Protein AF-A0A2G5TSY7-F1 (afdb_monomer_lite)

Foldseek 3Di:
DPPPPVVVVVVVVVVVVVVVVVVVVVVVVVVVVVVVVVVVVVVVVVVVVVVVVVVVVVVVVVVVVVVVVVVVVVVVVVVVVVVVVVVVVVVVVVVVVVVVVVVVVVVVVVVVVVVVVVVVVVVVVVVVVVVVVVVVVVVVVVVVVVVVVVVVVVVVVVVVVVVVVVVVVVVVVVVVVVVVVVVVVVVVLVVQQVVLVCQLCLLVDDDDLVCLVVSLVVLVVLLVVLVVVCVVQVQPVSVVLNVLSVQLSVLSVVLNVCCVPPVVCVVSNVVSSVSNNVSSNVRDGPVRVCVVCVPPPRD

Sequence (299 aa):
MRRKIEEQEAERASKYQQKIAQRKMEFEKIQMELEMSNRKDHLDFEERKLLNQMECEKLAEKSKFEQFSKNQEVALEIEIFTKQGLLEMEKIQKSREEAKRQNLEKSENLDRKFLENQRIYENEDIQRKREIDDQKKDIEEKRRKMDQKLEEDLENLRNQEEFRKSQMENEFSRIQKVLEMKICNEIVENNWTNRLNKLRNCFNSKFEKNQISEKMKYLESEKLEMRKIYEETGKTFLLDIEESIEEILEEFRRLEYVLENEPSNKSRIQECSSALSKLTLAIPTLAELKSRYKEDNDF

Structure (mmCIF, N/CA/C/O backbone):
data_AF-A0A2G5TSY7-F1
#
_entry.id   AF-A0A2G5TSY7-F1
#
loop_
_atom_site.group_PDB
_atom_site.id
_atom_site.type_symbol
_atom_site.label_atom_id
_atom_site.label_alt_id
_atom_site.label_comp_id
_atom_site.label_asym_id
_atom_site.label_entity_id
_atom_site.label_seq_id
_atom_site.pdbx_PDB_ins_code
_atom_site.Cartn_x
_atom_site.Cartn_y
_atom_site.Cartn_z
_atom_site.occupancy
_atom_site.B_iso_or_equiv
_atom_site.auth_seq_id
_atom_site.auth_comp_id
_atom_site.auth_asym_id
_atom_site.auth_atom_id
_atom_site.pdbx_PDB_model_num
ATOM 1 N N . MET A 1 1 ? -106.871 -60.011 181.553 1.00 54.78 1 MET A N 1
ATOM 2 C CA . MET A 1 1 ? -105.862 -60.499 180.585 1.00 54.78 1 MET A CA 1
ATOM 3 C C . MET A 1 1 ? -106.296 -60.223 179.127 1.00 54.78 1 MET A C 1
ATOM 5 O O . MET A 1 1 ? -106.284 -61.117 178.304 1.00 54.78 1 MET A O 1
ATOM 9 N N . ARG A 1 2 ? -106.689 -58.977 178.799 1.00 50.53 2 ARG A N 1
ATOM 10 C CA . ARG A 1 2 ? -106.898 -58.469 177.417 1.00 50.53 2 ARG A CA 1
ATOM 11 C C . ARG A 1 2 ? -106.089 -57.183 177.133 1.00 50.53 2 ARG A C 1
ATOM 13 O O . ARG A 1 2 ? -106.080 -56.695 176.023 1.00 50.53 2 ARG A O 1
ATOM 20 N N . ARG A 1 3 ? -105.345 -56.690 178.136 1.00 49.44 3 ARG A N 1
ATOM 21 C CA . ARG A 1 3 ? -104.534 -55.454 178.138 1.00 49.44 3 ARG A CA 1
ATOM 22 C C . ARG A 1 3 ? -103.090 -55.618 177.621 1.00 49.44 3 ARG A C 1
ATOM 24 O O . ARG A 1 3 ? -102.279 -54.748 177.868 1.00 49.44 3 ARG A O 1
ATOM 31 N N . LYS A 1 4 ? -102.717 -56.745 177.002 1.00 53.78 4 LYS A N 1
ATOM 32 C CA . LYS A 1 4 ? -101.303 -57.014 176.639 1.00 53.78 4 LYS A CA 1
ATOM 33 C C . LYS A 1 4 ? -101.047 -57.383 175.173 1.00 53.78 4 LYS A C 1
ATOM 35 O O . LYS A 1 4 ? -99.888 -57.524 174.811 1.00 53.78 4 LYS A O 1
ATOM 40 N N . ILE A 1 5 ? -102.085 -57.538 174.347 1.00 55.22 5 ILE A N 1
ATOM 41 C CA . ILE A 1 5 ? -101.930 -57.945 172.935 1.00 55.22 5 ILE A CA 1
ATOM 42 C C . ILE A 1 5 ? -102.108 -56.745 171.986 1.00 55.22 5 ILE A C 1
ATOM 44 O O . ILE A 1 5 ? -101.316 -56.592 171.065 1.00 55.22 5 ILE A O 1
ATOM 48 N N . GLU A 1 6 ? -103.030 -55.818 172.270 1.00 51.28 6 GLU A N 1
ATOM 49 C CA . GLU A 1 6 ? -103.255 -54.622 171.429 1.00 51.28 6 GLU A CA 1
ATOM 50 C C . GLU A 1 6 ? -102.108 -53.590 171.484 1.00 51.28 6 GLU A C 1
ATOM 52 O O . GLU A 1 6 ? -101.825 -52.929 170.487 1.00 51.28 6 GLU A O 1
ATOM 57 N N . GLU A 1 7 ? -101.375 -53.487 172.600 1.00 53.94 7 GLU A N 1
ATOM 58 C CA . GLU A 1 7 ? -100.232 -52.560 172.713 1.00 53.94 7 GLU A CA 1
ATOM 59 C C . GLU A 1 7 ? -99.014 -52.995 171.871 1.00 53.94 7 GLU A C 1
ATOM 61 O O . GLU A 1 7 ? -98.270 -52.141 171.394 1.00 53.94 7 GLU A O 1
ATOM 66 N N . GLN A 1 8 ? -98.825 -54.298 171.608 1.00 56.94 8 GLN A N 1
ATOM 67 C CA . GLN A 1 8 ? -97.692 -54.786 170.801 1.00 56.94 8 GLN A CA 1
ATOM 68 C C . GLN A 1 8 ? -97.919 -54.685 169.283 1.00 56.94 8 GLN A C 1
ATOM 70 O O . GLN A 1 8 ? -96.945 -54.590 168.529 1.00 56.94 8 GLN A O 1
ATOM 75 N N . GLU A 1 9 ? -99.169 -54.679 168.812 1.00 54.50 9 GLU A N 1
ATOM 76 C CA . GLU A 1 9 ? -99.481 -54.505 167.384 1.00 54.50 9 GLU A CA 1
ATOM 77 C C . GLU A 1 9 ? -99.408 -53.032 166.945 1.00 54.50 9 GLU A C 1
ATOM 79 O O . GLU A 1 9 ? -98.8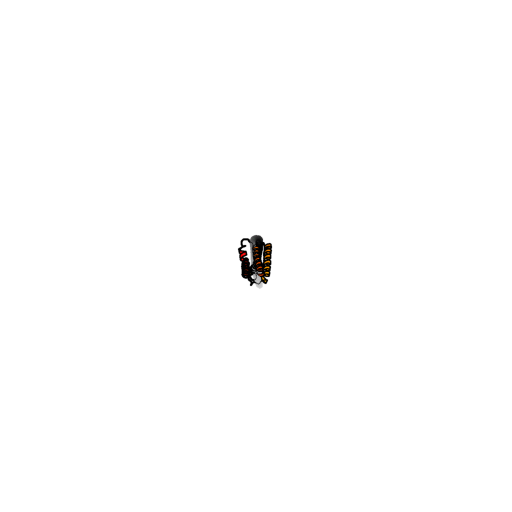95 -52.741 165.860 1.00 54.50 9 GLU A O 1
ATOM 84 N N . ALA A 1 10 ? -99.793 -52.087 167.810 1.00 56.38 10 ALA A N 1
ATOM 85 C CA . ALA A 1 10 ? -99.702 -50.652 167.521 1.00 56.38 10 ALA A CA 1
ATOM 86 C C . ALA A 1 10 ? -98.245 -50.143 167.430 1.00 56.38 10 ALA A C 1
ATOM 88 O O . ALA A 1 10 ? -97.911 -49.316 166.575 1.00 56.38 10 ALA A O 1
ATOM 89 N N . GLU A 1 11 ? -97.339 -50.681 168.254 1.00 58.72 11 GLU A N 1
ATOM 90 C CA . GLU A 1 11 ? -95.926 -50.277 168.265 1.00 58.72 11 GLU A CA 1
ATOM 91 C C . GLU A 1 11 ? -95.161 -50.723 167.001 1.00 58.72 11 GLU A C 1
ATOM 93 O O . GLU A 1 11 ? -94.273 -50.015 166.511 1.00 58.72 11 GLU A O 1
ATOM 98 N N . ARG A 1 12 ? -95.527 -51.876 166.418 1.00 59.31 12 ARG A N 1
ATOM 99 C CA . ARG A 1 12 ? -94.941 -52.367 165.156 1.00 59.31 12 ARG A CA 1
ATOM 100 C C . ARG A 1 12 ? -95.442 -51.588 163.936 1.00 59.31 12 ARG A C 1
ATOM 102 O O . ARG A 1 12 ? -94.651 -51.346 163.023 1.00 59.31 12 ARG A O 1
ATOM 109 N N . ALA A 1 13 ? -96.701 -51.143 163.936 1.00 55.88 13 ALA A N 1
ATOM 110 C CA . ALA A 1 13 ? -97.262 -50.315 162.865 1.00 55.88 13 ALA A CA 1
ATOM 111 C C . ALA A 1 13 ? -96.605 -48.919 162.792 1.00 55.88 13 ALA A C 1
ATOM 113 O O . ALA A 1 13 ? -96.266 -48.447 161.704 1.00 55.88 13 ALA A O 1
ATOM 114 N N . SER A 1 14 ? -96.324 -48.301 163.946 1.00 59.22 14 SER A N 1
ATOM 115 C CA . SER A 1 14 ? -95.675 -46.981 164.032 1.00 59.22 14 SER A CA 1
ATOM 116 C C . SER A 1 14 ? -94.231 -46.984 163.495 1.00 59.22 14 SER A C 1
ATOM 118 O O . SER A 1 14 ? -93.847 -46.129 162.690 1.00 59.22 14 SER A O 1
ATOM 120 N N . LYS A 1 15 ? -93.434 -48.014 163.828 1.00 61.25 15 LYS A N 1
ATOM 121 C CA . LYS A 1 15 ? -92.053 -48.157 163.317 1.00 61.25 15 LYS A CA 1
ATOM 122 C C . LYS A 1 15 ? -91.976 -48.409 161.805 1.00 61.25 15 LYS A C 1
ATOM 124 O O . LYS A 1 15 ? -90.993 -48.013 161.177 1.00 61.25 15 LYS A O 1
ATOM 129 N N . TYR A 1 16 ? -92.980 -49.051 161.204 1.00 60.25 16 TYR A N 1
ATOM 130 C CA . TYR A 1 16 ? -93.005 -49.299 159.756 1.00 60.25 16 TYR A CA 1
ATOM 131 C C . TYR A 1 16 ? -93.366 -48.031 158.963 1.00 60.25 16 TYR A C 1
ATOM 133 O O . TYR A 1 16 ? -92.745 -47.749 157.936 1.00 60.25 16 TYR A O 1
ATOM 141 N N . GLN A 1 17 ? -94.288 -47.206 159.478 1.00 60.44 17 GLN A N 1
ATOM 142 C CA . GLN A 1 17 ? -94.633 -45.915 158.869 1.00 60.44 17 GLN A CA 1
ATOM 143 C C . GLN A 1 17 ? -93.473 -44.907 158.906 1.00 60.44 17 GLN A C 1
ATOM 145 O O . GLN A 1 17 ? -93.235 -44.225 157.907 1.00 60.44 17 GLN A O 1
ATOM 150 N N . GLN A 1 18 ? -92.686 -44.859 159.988 1.00 62.19 18 GLN A N 1
ATOM 151 C CA . GLN A 1 18 ? -91.513 -43.974 160.063 1.00 62.19 18 GLN A CA 1
ATOM 152 C C . GLN A 1 18 ? -90.430 -44.316 159.023 1.00 62.19 18 GLN A C 1
ATOM 154 O O . GLN A 1 18 ? -89.850 -43.413 158.420 1.00 62.19 18 GLN A O 1
ATOM 159 N N . LYS A 1 19 ? -90.191 -45.607 158.744 1.00 61.78 19 LYS A N 1
ATOM 160 C CA . LYS A 1 19 ? -89.217 -46.040 157.722 1.00 61.78 19 LYS A CA 1
ATOM 161 C C . LYS A 1 19 ? -89.647 -45.708 156.289 1.00 61.78 19 LYS A C 1
ATOM 163 O O . LYS A 1 19 ? -88.795 -45.404 155.457 1.00 61.78 19 LYS A O 1
ATOM 168 N N . ILE A 1 20 ? -90.947 -45.758 155.992 1.00 63.75 20 ILE A N 1
ATOM 169 C CA . ILE A 1 20 ? -91.479 -45.366 154.677 1.00 63.75 20 ILE A CA 1
ATOM 170 C C . ILE A 1 20 ? -91.384 -43.846 154.489 1.00 63.75 20 ILE A C 1
ATOM 172 O O . ILE A 1 20 ? -91.000 -43.391 153.412 1.00 63.75 20 ILE A O 1
ATOM 176 N N . ALA A 1 21 ? -91.672 -43.065 155.534 1.00 65.88 21 ALA A N 1
ATOM 177 C CA . ALA A 1 21 ? -91.573 -41.608 155.488 1.00 65.88 21 ALA A CA 1
ATOM 178 C C . ALA A 1 21 ? -90.127 -41.121 155.283 1.00 65.88 21 ALA A C 1
ATOM 180 O O . ALA A 1 21 ? -89.898 -40.248 154.450 1.00 65.88 21 ALA A O 1
ATOM 181 N N . GLN A 1 22 ? -89.143 -41.724 155.963 1.00 66.44 22 GLN A N 1
ATOM 182 C CA . GLN A 1 22 ? -87.727 -41.374 155.775 1.00 66.44 22 GLN A CA 1
ATOM 183 C C . GLN A 1 22 ? -87.223 -41.685 154.360 1.00 66.44 22 GLN A C 1
ATOM 185 O O . GLN A 1 22 ? -86.588 -40.832 153.747 1.00 66.44 22 GLN A O 1
ATOM 190 N N . ARG A 1 23 ? -87.570 -42.853 153.796 1.00 67.06 23 ARG A N 1
ATOM 191 C CA . ARG A 1 23 ? -87.194 -43.193 152.411 1.00 67.06 23 ARG A CA 1
ATOM 192 C C . ARG A 1 23 ? -87.833 -42.269 151.377 1.00 67.06 23 ARG A C 1
ATOM 194 O O . ARG A 1 23 ? -87.188 -41.951 150.385 1.00 67.06 23 ARG A O 1
ATOM 201 N N . LYS A 1 24 ? -89.080 -41.835 151.597 1.00 67.00 24 LYS A N 1
ATOM 202 C CA . LYS A 1 24 ? -89.728 -40.834 150.734 1.00 67.00 24 LYS A CA 1
ATOM 203 C C . LYS A 1 24 ? -89.008 -39.489 150.790 1.00 67.00 24 LYS A C 1
ATOM 205 O O . LYS A 1 24 ? -88.744 -38.915 149.743 1.00 67.00 24 LYS A O 1
ATOM 210 N N . MET A 1 25 ? -88.644 -39.032 151.986 1.00 72.25 25 MET A N 1
ATOM 211 C CA . MET A 1 25 ? -87.983 -37.740 152.169 1.00 72.25 25 MET A CA 1
ATOM 212 C C . MET A 1 25 ? -86.555 -37.727 151.590 1.00 72.25 25 MET A C 1
ATOM 214 O O . MET A 1 25 ? -86.152 -36.745 150.975 1.00 72.25 25 MET A O 1
ATOM 218 N N . GLU A 1 26 ? -85.797 -38.824 151.725 1.00 68.94 26 GLU A N 1
ATOM 219 C CA . GLU A 1 26 ? -84.479 -38.963 151.080 1.00 68.94 26 GLU A CA 1
ATOM 220 C C . GLU A 1 26 ? -84.583 -39.009 149.550 1.00 68.94 26 GLU A C 1
ATOM 222 O O . GLU A 1 26 ? -83.782 -38.375 148.866 1.00 68.94 26 GLU A O 1
ATOM 227 N N . PHE A 1 27 ? -85.582 -39.710 149.004 1.00 70.75 27 PHE A N 1
ATOM 228 C CA . PHE A 1 27 ? -85.796 -39.772 147.558 1.00 70.75 27 PHE A CA 1
ATOM 229 C C . PHE A 1 27 ? -86.207 -38.411 146.978 1.00 70.75 27 PHE A C 1
ATOM 231 O O . PHE A 1 27 ? -85.650 -37.988 145.969 1.00 70.75 27 PHE A O 1
ATOM 238 N N . GLU A 1 28 ? -87.116 -37.689 147.644 1.00 69.31 28 GLU A N 1
ATOM 239 C CA . GLU A 1 28 ? -87.507 -36.328 147.249 1.00 69.31 28 GLU A CA 1
ATOM 240 C C . GLU A 1 28 ? -86.324 -35.356 147.308 1.00 69.31 28 GLU A C 1
ATOM 242 O O . GLU A 1 28 ? -86.156 -34.540 146.403 1.00 69.31 28 GLU A O 1
ATOM 247 N N . LYS A 1 29 ? -85.451 -35.473 148.318 1.00 73.19 29 LYS A N 1
ATOM 248 C CA . LYS A 1 29 ? -84.253 -34.632 148.422 1.00 73.19 29 LYS A CA 1
ATOM 249 C C . LYS A 1 29 ? -83.264 -34.886 147.278 1.00 73.19 29 LYS A C 1
ATOM 251 O O . LYS A 1 29 ? -82.789 -33.931 146.670 1.00 73.19 29 LYS A O 1
ATOM 256 N N . ILE A 1 30 ? -82.998 -36.153 146.951 1.00 71.88 30 ILE A N 1
ATOM 257 C CA . ILE A 1 30 ? -82.116 -36.523 145.832 1.00 71.88 30 ILE A CA 1
ATOM 258 C C . ILE A 1 30 ? -82.712 -36.057 144.499 1.00 71.88 30 ILE A C 1
ATOM 260 O O . ILE A 1 30 ? -81.992 -35.521 143.661 1.00 71.88 30 ILE A O 1
ATOM 264 N N . GLN A 1 31 ? -84.024 -36.213 144.307 1.00 71.94 31 GLN A N 1
ATOM 265 C CA . GLN A 1 31 ? -84.702 -35.767 143.092 1.00 71.94 31 GLN A CA 1
ATOM 266 C C . GLN A 1 31 ? -84.603 -34.243 142.914 1.00 71.94 31 GLN A C 1
ATOM 268 O O . GLN A 1 31 ? -84.307 -33.769 141.818 1.00 71.94 31 GLN A O 1
ATOM 273 N N . MET A 1 32 ? -84.764 -33.480 143.997 1.00 74.00 32 MET A N 1
ATOM 274 C CA . MET A 1 32 ? -84.665 -32.021 143.967 1.00 74.00 32 MET A CA 1
ATOM 275 C C . MET A 1 32 ? -83.230 -31.532 143.692 1.00 74.00 32 MET A C 1
ATOM 277 O O . MET A 1 32 ? -83.042 -30.573 142.944 1.00 74.00 32 MET A O 1
ATOM 281 N N . GLU A 1 33 ? -82.204 -32.200 144.232 1.00 72.94 33 GLU A N 1
ATOM 282 C CA . GLU A 1 33 ? -80.793 -31.895 143.936 1.00 72.94 33 GLU A CA 1
ATOM 283 C C . GLU A 1 33 ? -80.434 -32.193 142.467 1.00 72.94 33 GLU A C 1
ATOM 285 O O . GLU A 1 33 ? -79.735 -31.402 141.829 1.00 72.94 33 GLU A O 1
ATOM 290 N N . LEU A 1 34 ? -80.969 -33.278 141.896 1.00 74.12 34 LEU A N 1
ATOM 291 C CA . LEU A 1 34 ? -80.758 -33.651 140.492 1.00 74.12 34 LEU A CA 1
ATOM 292 C C . LEU A 1 34 ? -81.444 -32.675 139.525 1.00 74.12 34 LEU A C 1
ATOM 294 O O . LEU A 1 34 ? -80.865 -32.301 138.506 1.00 74.12 34 LEU A O 1
ATOM 298 N N . GLU A 1 35 ? -82.652 -32.213 139.856 1.00 73.62 35 GLU A N 1
ATOM 299 C CA . GLU A 1 35 ? -83.357 -31.184 139.083 1.00 73.62 35 GLU A CA 1
ATOM 300 C C . GLU A 1 35 ? -82.638 -29.828 139.134 1.00 73.62 35 GLU A C 1
ATOM 302 O O . GLU A 1 35 ? -82.549 -29.139 138.115 1.00 73.62 35 GLU A O 1
ATOM 307 N N . MET A 1 36 ? -82.078 -29.454 140.289 1.00 74.50 36 MET A N 1
ATOM 308 C CA . MET A 1 36 ? -81.288 -28.227 140.433 1.00 74.50 36 MET A CA 1
ATOM 309 C C . MET A 1 36 ? -79.956 -28.300 139.676 1.00 74.50 36 MET A C 1
ATOM 311 O O . MET A 1 36 ? -79.589 -27.323 139.022 1.00 74.50 36 MET A O 1
ATOM 315 N N . SER A 1 37 ? -79.262 -29.445 139.705 1.00 73.62 37 SER A N 1
ATOM 316 C CA . SER A 1 37 ? -78.044 -29.656 138.908 1.00 73.62 37 SER A CA 1
ATOM 317 C C . SER A 1 37 ? -78.352 -29.605 137.414 1.00 73.62 37 SER A C 1
ATOM 319 O O . SER A 1 37 ? -77.730 -28.830 136.700 1.00 73.62 37 SER A O 1
ATOM 321 N N . ASN A 1 38 ? -79.382 -30.323 136.953 1.00 72.50 38 ASN A N 1
ATOM 322 C CA . ASN A 1 38 ? -79.766 -30.330 135.540 1.00 72.50 38 ASN A CA 1
ATOM 323 C C . ASN A 1 38 ? -80.169 -28.941 135.034 1.00 72.50 38 ASN A C 1
ATOM 325 O O . ASN A 1 38 ? -79.828 -28.579 133.912 1.00 72.50 38 ASN A O 1
ATOM 329 N N . ARG A 1 39 ? -80.877 -28.139 135.840 1.00 76.75 39 ARG A N 1
ATOM 330 C CA . ARG A 1 39 ? -81.195 -26.751 135.465 1.00 76.75 39 ARG A CA 1
ATOM 331 C C . ARG A 1 39 ? -79.945 -25.888 135.357 1.00 76.75 39 ARG A C 1
ATOM 333 O O . ARG A 1 39 ? -79.857 -25.082 134.437 1.00 76.75 39 ARG A O 1
ATOM 340 N N . LYS A 1 40 ? -78.993 -26.053 136.276 1.00 77.81 40 LYS A N 1
ATOM 341 C CA . LYS A 1 40 ? -77.735 -25.307 136.248 1.00 77.81 40 LYS A CA 1
ATOM 342 C C . LYS A 1 40 ? -76.873 -25.704 135.046 1.00 77.81 40 LYS A C 1
ATOM 344 O O . LYS A 1 40 ? -76.441 -24.827 134.313 1.00 77.81 40 LYS A O 1
ATOM 349 N N . ASP A 1 41 ? -76.724 -27.000 134.786 1.00 76.81 41 ASP A N 1
ATOM 350 C CA . ASP A 1 41 ? -75.975 -27.517 133.635 1.00 76.81 41 ASP A CA 1
ATOM 351 C C . ASP A 1 41 ? -76.614 -27.092 132.303 1.00 76.81 41 ASP A C 1
ATOM 353 O O . ASP A 1 41 ? -75.912 -26.787 131.338 1.00 76.81 41 ASP A O 1
ATOM 357 N N . HIS A 1 42 ? -77.949 -27.015 132.245 1.00 78.69 42 HIS A N 1
ATOM 358 C CA . HIS A 1 42 ? -78.658 -26.541 131.059 1.00 78.69 42 HIS A CA 1
ATOM 359 C C . HIS A 1 42 ? -78.452 -25.036 130.819 1.00 78.69 42 HIS A C 1
ATOM 361 O O . HIS A 1 42 ? -78.263 -24.634 129.669 1.00 78.69 42 HIS A O 1
ATOM 367 N N . LEU A 1 43 ? -78.452 -24.215 131.874 1.00 80.94 43 LEU A N 1
ATOM 368 C CA . LEU A 1 43 ? -78.152 -22.783 131.770 1.00 80.94 43 LEU A CA 1
ATOM 369 C C . LEU A 1 43 ? -76.695 -22.548 131.348 1.00 80.94 43 LEU A C 1
ATOM 371 O O . LEU A 1 43 ? -76.455 -21.796 130.406 1.00 80.94 43 LEU A O 1
ATOM 375 N N . ASP A 1 44 ? -75.742 -23.260 131.953 1.00 79.31 44 ASP A N 1
ATOM 376 C CA . ASP A 1 44 ? -74.322 -23.183 131.585 1.00 79.31 44 ASP A CA 1
ATOM 377 C C . ASP A 1 44 ? -74.093 -23.627 130.124 1.00 79.31 44 ASP A C 1
ATOM 379 O O . ASP A 1 44 ? -73.248 -23.074 129.413 1.00 79.31 44 ASP A O 1
ATOM 383 N N . PHE A 1 45 ? -74.851 -24.618 129.638 1.00 82.62 45 PHE A N 1
ATOM 384 C CA . PHE A 1 45 ? -74.799 -25.050 128.241 1.00 82.62 45 PHE A CA 1
ATOM 385 C C . PHE A 1 45 ? -75.359 -23.996 127.278 1.00 82.62 45 PHE A C 1
ATOM 387 O O . PHE A 1 45 ? -74.752 -23.748 126.233 1.00 82.62 45 PHE A O 1
ATOM 394 N N . GLU A 1 46 ? -76.489 -23.364 127.607 1.00 81.50 46 GLU A N 1
ATOM 395 C CA . GLU A 1 46 ? -77.060 -22.292 126.782 1.00 81.50 46 GLU A CA 1
ATOM 396 C C . GLU A 1 46 ? -76.154 -21.062 126.732 1.00 81.50 46 GLU A C 1
ATOM 398 O O . GLU A 1 46 ? -75.946 -20.504 125.652 1.00 81.50 46 GLU A O 1
ATOM 403 N N . GLU A 1 47 ? -75.538 -20.692 127.855 1.00 81.19 47 GLU A N 1
ATOM 404 C CA . GLU A 1 47 ? -74.585 -19.585 127.913 1.00 81.19 47 GLU A CA 1
ATOM 405 C C . GLU A 1 47 ? -73.345 -19.873 127.051 1.00 81.19 47 GLU A C 1
ATOM 407 O O . GLU A 1 47 ? -72.957 -19.046 126.222 1.00 81.19 47 GLU A O 1
ATOM 412 N N . ARG A 1 48 ? -72.777 -21.087 127.134 1.00 81.12 48 ARG A N 1
ATOM 413 C CA . ARG A 1 48 ? -71.666 -21.517 126.260 1.00 81.12 48 ARG A CA 1
ATOM 414 C C . ARG A 1 48 ? -72.058 -21.570 124.789 1.00 81.12 48 ARG A C 1
ATOM 416 O O . ARG A 1 48 ? -71.253 -21.214 123.933 1.00 81.12 48 ARG A O 1
ATOM 423 N N . LYS A 1 49 ? -73.275 -22.015 124.476 1.00 85.31 49 LYS A N 1
ATOM 424 C CA . LYS A 1 49 ? -73.783 -22.057 123.101 1.00 85.31 49 LYS A CA 1
ATOM 425 C C . LYS A 1 49 ? -73.881 -20.650 122.517 1.00 85.31 49 LYS A C 1
ATOM 427 O O . LYS A 1 49 ? -73.451 -20.447 121.384 1.00 85.31 49 LYS A O 1
ATOM 432 N N . LEU A 1 50 ? -74.395 -19.691 123.288 1.00 85.31 50 LEU A N 1
ATOM 433 C CA . LEU A 1 50 ? -74.500 -18.296 122.870 1.00 85.31 50 LEU A CA 1
ATOM 434 C C . LEU A 1 50 ? -73.114 -17.659 122.685 1.00 85.31 50 LEU A C 1
ATOM 436 O O . LEU A 1 50 ? -72.866 -17.027 121.661 1.00 85.31 50 LEU A O 1
ATOM 440 N N . LEU A 1 51 ? -72.190 -17.885 123.625 1.00 82.25 51 LEU A N 1
ATOM 441 C CA . LEU A 1 51 ? -70.798 -17.429 123.527 1.00 82.25 51 LEU A CA 1
ATOM 442 C C . LEU A 1 51 ? -70.092 -17.990 122.288 1.00 82.25 51 LEU A C 1
ATOM 444 O O . LEU A 1 51 ? -69.507 -17.225 121.523 1.00 82.25 51 LEU A O 1
ATOM 448 N N . ASN A 1 52 ? -70.212 -19.296 122.045 1.00 83.69 52 ASN A N 1
ATOM 449 C CA . ASN A 1 52 ? -69.633 -19.937 120.867 1.00 83.69 52 ASN A CA 1
ATOM 450 C C . ASN A 1 52 ? -70.258 -19.407 119.572 1.00 83.69 52 ASN A C 1
ATOM 452 O O . ASN A 1 52 ? -69.548 -19.189 118.595 1.00 83.69 52 ASN A O 1
ATOM 456 N N . GLN A 1 53 ? -71.571 -19.164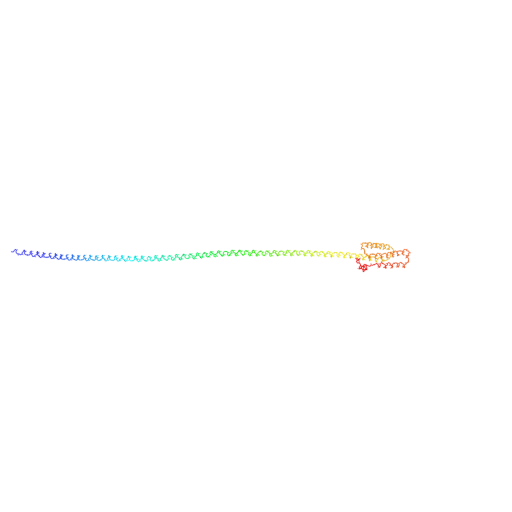 119.551 1.00 85.81 53 GLN A N 1
ATOM 457 C CA . GLN A 1 53 ? -72.243 -18.590 118.387 1.00 85.81 53 GLN A CA 1
ATOM 458 C C . GLN A 1 53 ? -71.743 -17.168 118.095 1.00 85.81 53 GLN A C 1
ATOM 460 O O . GLN A 1 53 ? -71.387 -16.873 116.955 1.00 85.81 53 GLN A O 1
ATOM 465 N N . MET A 1 54 ? -71.619 -16.321 119.122 1.00 84.12 54 MET A N 1
ATOM 466 C CA . MET A 1 54 ? -71.041 -14.981 118.980 1.00 84.12 54 MET A CA 1
ATOM 467 C C . MET A 1 54 ? -69.577 -15.021 118.518 1.00 84.12 54 MET A C 1
ATOM 469 O O . MET A 1 54 ? -69.139 -14.154 117.761 1.00 84.12 54 MET A O 1
ATOM 473 N N . GLU A 1 55 ? -68.795 -16.003 118.966 1.00 85.06 55 GLU A N 1
ATOM 474 C CA . GLU A 1 55 ? -67.402 -16.168 118.547 1.00 85.06 55 GLU A CA 1
ATOM 475 C C . GLU A 1 55 ? -67.293 -16.645 117.091 1.00 85.06 55 GLU A C 1
ATOM 477 O O . GLU A 1 55 ? -66.506 -16.091 116.320 1.00 85.06 55 GLU A O 1
ATOM 482 N N . CYS A 1 56 ? -68.142 -17.588 116.671 1.00 82.81 56 CYS A N 1
ATOM 483 C CA . CYS A 1 56 ? -68.254 -18.010 115.275 1.00 82.81 56 CYS A CA 1
ATOM 484 C C . CYS A 1 56 ? -68.671 -16.856 114.352 1.00 82.81 56 CYS A C 1
ATOM 486 O O . CYS A 1 56 ? -68.094 -16.702 113.276 1.00 82.81 56 CYS A O 1
ATOM 488 N N . GLU A 1 57 ? -69.630 -16.024 114.766 1.00 85.62 57 GLU A N 1
ATOM 489 C CA . GLU A 1 57 ? -70.059 -14.845 114.004 1.00 85.62 57 GLU A CA 1
ATOM 490 C C . GLU A 1 57 ? -68.922 -13.822 113.867 1.00 85.62 57 GLU A C 1
ATOM 492 O O . GLU A 1 57 ? -68.630 -13.374 112.757 1.00 85.62 57 GLU A O 1
ATOM 497 N N . LYS A 1 58 ? -68.183 -13.539 114.950 1.00 85.88 58 LYS A N 1
ATOM 498 C CA . LYS A 1 58 ? -66.999 -12.661 114.905 1.00 85.88 58 LYS A CA 1
ATOM 499 C C . LYS A 1 58 ? -65.891 -13.202 113.999 1.00 85.88 58 LYS A C 1
ATOM 501 O O . LYS A 1 58 ? -65.249 -12.426 113.292 1.00 85.88 58 LYS A O 1
ATOM 506 N N . LEU A 1 59 ? -65.636 -14.511 114.015 1.00 85.88 59 LEU A N 1
ATOM 507 C CA . LEU A 1 59 ? -64.649 -15.136 113.128 1.00 85.88 59 LEU A CA 1
ATOM 508 C C . LEU A 1 59 ? -65.101 -15.096 111.663 1.00 85.88 59 LEU A C 1
ATOM 510 O O . LEU A 1 59 ? -64.282 -14.833 110.782 1.00 85.88 59 LEU A O 1
ATOM 514 N N . ALA A 1 60 ? -66.395 -15.285 111.396 1.00 86.44 60 ALA A N 1
ATOM 515 C CA . ALA A 1 60 ? -66.957 -15.173 110.054 1.00 86.44 60 ALA A CA 1
ATOM 516 C C . ALA A 1 60 ? -66.871 -13.736 109.512 1.00 86.44 60 ALA A C 1
ATOM 518 O O . ALA A 1 60 ? -66.520 -13.541 108.348 1.00 86.44 60 ALA A O 1
ATOM 519 N N . GLU A 1 61 ? -67.141 -12.724 110.341 1.00 86.81 61 GLU A N 1
ATOM 520 C CA . GLU A 1 61 ? -66.970 -11.316 109.963 1.00 86.81 61 GLU A CA 1
ATOM 521 C C . GLU A 1 61 ? -65.504 -10.960 109.706 1.00 86.81 61 GLU A C 1
ATOM 523 O O . GLU A 1 61 ? -65.200 -10.358 108.674 1.00 86.81 61 GLU A O 1
ATOM 528 N N . LYS A 1 62 ? -64.580 -11.393 110.577 1.00 87.81 62 LYS A N 1
ATOM 529 C CA . LYS A 1 62 ? -63.136 -11.218 110.349 1.00 87.81 62 LYS A CA 1
ATOM 530 C C . LYS A 1 62 ? -62.681 -11.880 109.051 1.00 87.81 62 LYS A C 1
ATOM 532 O O . LYS A 1 62 ? -61.985 -11.248 108.266 1.00 87.81 62 LYS A O 1
ATOM 537 N N . SER A 1 63 ? -63.126 -13.107 108.782 1.00 88.56 63 SER A N 1
ATOM 538 C CA . SER A 1 63 ? -62.790 -13.828 107.550 1.00 88.56 63 SER A CA 1
ATOM 539 C C . SER A 1 63 ? -63.311 -13.113 106.299 1.00 88.56 63 SER A C 1
ATOM 541 O O . SER A 1 63 ? -62.566 -12.956 105.331 1.00 88.56 63 SER A O 1
ATOM 543 N N . LYS A 1 64 ? -64.552 -12.604 106.322 1.00 89.88 64 LYS A N 1
ATOM 544 C CA . LYS A 1 64 ? -65.105 -11.798 105.220 1.00 89.88 64 LYS A CA 1
ATOM 545 C C . LYS A 1 64 ? -64.309 -10.515 104.998 1.00 89.88 64 LYS A C 1
ATOM 547 O O . LYS A 1 64 ? -64.042 -10.165 103.851 1.00 89.88 64 LYS A O 1
ATOM 552 N N . PHE A 1 65 ? -63.925 -9.832 106.075 1.00 89.12 65 PHE A N 1
ATOM 553 C CA . PHE A 1 65 ? -63.130 -8.610 105.995 1.00 89.12 65 PHE A CA 1
ATOM 554 C C . PHE A 1 65 ? -61.722 -8.877 105.442 1.00 89.12 65 PHE A C 1
ATOM 556 O O . PHE A 1 65 ? -61.277 -8.181 104.533 1.00 89.12 65 PHE A O 1
ATOM 563 N N . GLU A 1 66 ? -61.048 -9.929 105.908 1.00 88.62 66 GLU A N 1
ATOM 564 C CA . GLU A 1 66 ? -59.746 -10.350 105.376 1.00 88.62 66 GLU A CA 1
ATOM 565 C C . GLU A 1 66 ? -59.828 -10.741 103.897 1.00 88.62 66 GLU A C 1
ATOM 567 O O . GLU A 1 66 ? -58.950 -10.387 103.112 1.00 88.62 66 GLU A O 1
ATOM 572 N N . GLN A 1 67 ? -60.885 -11.447 103.491 1.00 88.56 67 GLN A N 1
ATOM 573 C CA . GLN A 1 67 ? -61.078 -11.839 102.098 1.00 88.56 67 GLN A CA 1
ATOM 574 C C . GLN A 1 67 ? -61.394 -10.636 101.203 1.00 88.56 67 GLN A C 1
ATOM 576 O O . GLN A 1 67 ? -60.903 -10.569 100.079 1.00 88.56 67 GLN A O 1
ATOM 581 N N . PHE A 1 68 ? -62.147 -9.656 101.707 1.00 91.94 68 PHE A N 1
ATOM 582 C CA . PHE A 1 68 ? -62.356 -8.380 101.026 1.00 91.94 68 PHE A CA 1
ATOM 583 C C . PHE A 1 68 ? -61.037 -7.614 100.849 1.00 91.94 68 PHE A C 1
ATOM 585 O O . PHE A 1 68 ? -60.731 -7.203 99.731 1.00 91.94 68 PHE A O 1
ATOM 592 N N . SER A 1 69 ? -60.226 -7.497 101.908 1.00 87.75 69 SER A N 1
ATOM 593 C CA . SER A 1 69 ? -58.913 -6.836 101.856 1.00 87.75 69 SER A CA 1
ATOM 594 C C . SER A 1 69 ? -57.980 -7.510 100.847 1.00 87.75 69 SER A C 1
ATOM 596 O O . SER A 1 69 ? -57.407 -6.836 99.996 1.00 87.75 69 SER A O 1
ATOM 598 N N . LYS A 1 70 ? -57.896 -8.848 100.867 1.00 91.50 70 LYS A N 1
ATOM 599 C CA . LYS A 1 70 ? -57.099 -9.624 99.902 1.00 91.50 70 LYS A CA 1
ATOM 600 C C . LYS A 1 70 ? -57.583 -9.436 98.467 1.00 91.50 70 LYS A C 1
ATOM 602 O O . LYS A 1 70 ? -56.775 -9.249 97.567 1.00 91.50 70 LYS A O 1
ATOM 607 N N . ASN A 1 71 ? -58.896 -9.462 98.236 1.00 90.25 71 ASN A N 1
ATOM 608 C CA . ASN A 1 71 ? -59.448 -9.241 96.899 1.00 90.25 71 ASN A CA 1
ATOM 609 C C . ASN A 1 71 ? -59.152 -7.824 96.388 1.00 90.25 71 ASN A C 1
ATOM 611 O O . ASN A 1 71 ? -58.906 -7.646 95.197 1.00 90.25 71 ASN A O 1
ATOM 615 N N . GLN A 1 72 ? -59.159 -6.825 97.273 1.00 92.19 72 GLN A N 1
ATOM 616 C CA . GLN A 1 72 ? -58.821 -5.448 96.927 1.00 92.19 72 GLN A CA 1
ATOM 617 C C . GLN A 1 72 ? -57.330 -5.289 96.595 1.00 92.19 72 GLN A C 1
ATOM 619 O O . GLN A 1 72 ? -57.000 -4.628 95.612 1.00 92.19 72 GLN A O 1
ATOM 624 N N . GLU A 1 73 ? -56.438 -5.930 97.355 1.00 90.69 73 GLU A N 1
ATOM 625 C CA . GLU A 1 73 ? -55.000 -5.978 97.055 1.00 90.69 73 GLU A CA 1
ATOM 626 C C . GLU A 1 73 ? -54.730 -6.647 95.703 1.00 90.69 73 GLU A C 1
ATOM 628 O O . GLU A 1 73 ? -54.064 -6.061 94.851 1.00 90.69 73 GLU A O 1
ATOM 633 N N . VAL A 1 74 ? -55.331 -7.815 95.451 1.00 91.19 74 VAL A N 1
ATOM 634 C CA . VAL A 1 74 ? -55.201 -8.527 94.170 1.00 91.19 74 VAL A CA 1
ATOM 635 C C . VAL A 1 74 ? -55.738 -7.685 93.009 1.00 91.19 74 VAL A C 1
ATOM 637 O O . VAL A 1 74 ? -55.127 -7.646 91.945 1.00 91.19 74 VAL A O 1
ATOM 640 N N . ALA A 1 75 ? -56.858 -6.979 93.191 1.00 91.69 75 ALA A N 1
ATOM 641 C CA . ALA A 1 75 ? -57.403 -6.103 92.155 1.00 91.69 75 ALA A CA 1
ATOM 642 C C . ALA A 1 75 ? -56.449 -4.944 91.812 1.00 91.69 75 ALA A C 1
ATOM 644 O O . ALA A 1 75 ? -56.260 -4.643 90.633 1.00 91.69 75 ALA A O 1
ATOM 645 N N . LEU A 1 76 ? -55.819 -4.331 92.820 1.00 92.00 76 LEU A N 1
ATOM 646 C CA . LEU A 1 76 ? -54.819 -3.278 92.621 1.00 92.00 76 LEU A CA 1
ATOM 647 C C . LEU A 1 76 ? -53.556 -3.815 91.941 1.00 92.00 76 LEU A C 1
ATOM 649 O O . LEU A 1 76 ? -53.045 -3.176 91.022 1.00 92.00 76 LEU A O 1
ATOM 653 N N . GLU A 1 77 ? -53.072 -4.994 92.337 1.00 91.06 77 GLU A N 1
ATOM 654 C CA . GLU A 1 77 ? -51.938 -5.647 91.676 1.00 91.06 77 GLU A CA 1
ATOM 655 C C . GLU A 1 77 ? -52.243 -5.942 90.206 1.00 91.06 77 GLU A C 1
ATOM 657 O O . GLU A 1 77 ? -51.449 -5.590 89.332 1.00 91.06 77 GLU A O 1
ATOM 662 N N . ILE A 1 78 ? -53.418 -6.511 89.909 1.00 91.31 78 ILE A N 1
ATOM 663 C CA . ILE A 1 78 ? -53.869 -6.745 88.532 1.00 91.31 78 ILE A CA 1
ATOM 664 C C . ILE A 1 78 ? -53.901 -5.425 87.758 1.00 91.31 78 ILE A C 1
ATOM 666 O O . ILE A 1 78 ? -53.391 -5.370 86.640 1.00 91.31 78 ILE A O 1
ATOM 670 N N . GLU A 1 79 ? -54.443 -4.345 88.322 1.00 91.75 79 GLU A N 1
ATOM 671 C CA . GLU A 1 79 ? -54.491 -3.046 87.645 1.00 91.75 79 GLU A CA 1
ATOM 672 C C . GLU A 1 79 ? -53.085 -2.493 87.351 1.00 91.75 79 GLU A C 1
ATOM 674 O O . GLU A 1 79 ? -52.830 -1.999 86.246 1.00 91.75 79 GLU A O 1
ATOM 679 N N . ILE A 1 80 ? -52.150 -2.620 88.298 1.00 91.69 80 ILE A N 1
ATOM 680 C CA . ILE A 1 80 ? -50.749 -2.215 88.125 1.00 91.69 80 ILE A CA 1
ATOM 681 C C . ILE A 1 80 ? -50.088 -3.034 87.011 1.00 91.69 80 ILE A C 1
ATOM 683 O O . ILE A 1 80 ? -49.505 -2.444 86.098 1.00 91.69 80 ILE A O 1
ATOM 687 N N . PHE A 1 81 ? -50.221 -4.363 87.032 1.00 92.25 81 PHE A N 1
ATOM 688 C CA . PHE A 1 81 ? -49.664 -5.232 85.992 1.00 92.25 81 PHE A CA 1
ATOM 689 C C . PHE A 1 81 ? -50.268 -4.942 84.619 1.00 92.25 81 PHE A C 1
ATOM 691 O O . PHE A 1 81 ? -49.551 -4.913 83.621 1.00 92.25 81 PHE A O 1
ATOM 698 N N . THR A 1 82 ? -51.570 -4.660 84.559 1.00 92.06 82 THR A N 1
ATOM 699 C CA . THR A 1 82 ? -52.250 -4.328 83.302 1.00 92.06 82 THR A CA 1
ATOM 700 C C . THR A 1 82 ? -51.713 -3.014 82.726 1.00 92.06 82 THR A C 1
ATOM 702 O O . THR A 1 82 ? -51.395 -2.940 81.538 1.00 92.06 82 THR A O 1
ATOM 705 N N . LYS A 1 83 ? -51.532 -1.980 83.563 1.00 93.25 83 LYS A N 1
ATOM 706 C CA . LYS A 1 83 ? -50.936 -0.697 83.144 1.00 93.25 83 LYS A CA 1
ATOM 707 C C . LYS A 1 83 ? -49.477 -0.847 82.712 1.00 93.25 83 LYS A C 1
ATOM 709 O O . LYS A 1 83 ? -49.085 -0.267 81.701 1.00 93.25 83 LYS A O 1
ATOM 714 N N . GLN A 1 84 ? -48.679 -1.628 83.441 1.00 92.19 84 GLN A N 1
ATOM 715 C CA . GLN A 1 84 ? -47.286 -1.905 83.074 1.00 92.19 84 GLN A CA 1
ATOM 716 C C . GLN A 1 84 ? -47.194 -2.665 81.745 1.00 92.19 84 GLN A C 1
ATOM 718 O O . GLN A 1 84 ? -46.441 -2.250 80.865 1.00 92.19 84 GLN A O 1
ATOM 723 N N . GLY A 1 85 ? -48.023 -3.695 81.552 1.00 91.56 85 GLY A N 1
ATOM 724 C CA . GLY A 1 85 ? -48.080 -4.459 80.307 1.00 91.56 85 GLY A CA 1
ATOM 725 C C . GLY A 1 85 ? -48.455 -3.597 79.098 1.00 91.56 85 GLY A C 1
ATOM 726 O O . GLY A 1 85 ? -47.839 -3.722 78.041 1.00 91.56 85 GLY A O 1
ATOM 727 N N . LEU A 1 86 ? -49.402 -2.664 79.251 1.00 94.12 86 LEU A N 1
ATOM 728 C CA . LEU A 1 86 ? -49.756 -1.716 78.187 1.00 94.12 86 LEU A CA 1
ATOM 729 C C . LEU A 1 86 ? -48.583 -0.797 77.812 1.00 94.12 86 LEU A C 1
ATOM 731 O O . LEU A 1 86 ? -48.306 -0.615 76.626 1.00 94.12 86 LEU A O 1
ATOM 735 N N . LEU A 1 87 ? -47.862 -0.260 78.802 1.00 92.94 87 LEU A N 1
ATOM 736 C CA . LEU A 1 87 ? -46.696 0.598 78.563 1.00 92.94 87 LEU A CA 1
ATOM 737 C C . LEU A 1 87 ? -45.547 -0.157 77.880 1.00 92.94 87 LEU A C 1
ATOM 739 O O . LEU A 1 87 ? -44.883 0.393 77.000 1.00 92.94 87 LEU A O 1
ATOM 743 N N . GLU A 1 88 ? -45.291 -1.406 78.268 1.00 91.88 88 GLU A N 1
ATOM 744 C CA . GLU A 1 88 ? -44.275 -2.240 77.618 1.00 91.88 88 GLU A CA 1
ATOM 745 C C . GLU A 1 88 ? -44.655 -2.584 76.180 1.00 91.88 88 GLU A C 1
ATOM 747 O O . GLU A 1 88 ? -43.824 -2.450 75.279 1.00 91.88 88 GLU A O 1
ATOM 752 N N . MET A 1 89 ? -45.918 -2.941 75.939 1.00 91.06 89 MET A N 1
ATOM 753 C CA . MET A 1 89 ? -46.427 -3.183 74.590 1.00 91.06 89 MET A CA 1
ATOM 754 C C . MET A 1 89 ? -46.283 -1.945 73.705 1.00 91.06 89 MET A C 1
ATOM 756 O O . MET A 1 89 ? -45.816 -2.060 72.573 1.00 91.06 89 MET A O 1
ATOM 760 N N . GLU A 1 90 ? -46.599 -0.754 74.220 1.00 93.19 90 GLU A N 1
ATOM 761 C CA . GLU A 1 90 ? -46.430 0.499 73.481 1.00 93.19 90 GLU A CA 1
ATOM 762 C C . GLU A 1 90 ? -44.950 0.784 73.163 1.00 93.19 90 GLU A C 1
ATOM 764 O O . GLU A 1 90 ? -44.617 1.180 72.043 1.00 93.19 90 GLU A O 1
ATOM 769 N N . LYS A 1 91 ? -44.033 0.530 74.107 1.00 94.75 91 LYS A N 1
ATOM 770 C CA . LYS A 1 91 ? -42.582 0.657 73.871 1.00 94.75 91 LYS A CA 1
ATOM 771 C C . LYS A 1 91 ? -42.090 -0.315 72.798 1.00 94.75 91 LYS A C 1
ATOM 773 O O . LYS A 1 91 ? -41.333 0.086 71.913 1.00 94.75 91 LYS A O 1
ATOM 778 N N . ILE A 1 92 ? -42.529 -1.573 72.849 1.00 92.81 92 ILE A N 1
ATOM 779 C CA . ILE A 1 92 ? -42.183 -2.591 71.848 1.00 92.81 92 ILE A CA 1
ATOM 780 C C . ILE A 1 92 ? -42.737 -2.194 70.476 1.00 92.81 92 ILE A C 1
ATOM 782 O O . ILE A 1 92 ? -42.029 -2.310 69.474 1.00 92.81 92 ILE A O 1
ATOM 786 N N . GLN A 1 93 ? -43.973 -1.695 70.420 1.00 92.62 93 GLN A N 1
ATOM 787 C CA . GLN A 1 93 ? -44.607 -1.227 69.189 1.00 92.62 93 GLN A CA 1
ATOM 788 C C . GLN A 1 93 ? -43.799 -0.081 68.558 1.00 92.62 93 GLN A C 1
ATOM 790 O O . GLN A 1 93 ? -43.404 -0.189 67.397 1.00 92.62 93 GLN A O 1
ATOM 795 N N . LYS A 1 94 ? -43.459 0.954 69.340 1.00 94.62 94 LYS A N 1
ATOM 796 C CA . LYS A 1 94 ? -42.635 2.088 68.884 1.00 94.62 94 LYS A CA 1
ATOM 797 C C . LYS A 1 94 ? -41.259 1.637 68.395 1.00 94.62 94 LYS A C 1
ATOM 799 O O . LYS A 1 94 ? -40.826 2.045 67.322 1.00 94.62 94 LYS A O 1
ATOM 804 N N . SER A 1 95 ? -40.597 0.738 69.126 1.00 93.56 95 SER A N 1
ATOM 805 C CA . SER A 1 95 ? -39.303 0.178 68.713 1.00 93.56 95 SER A CA 1
ATOM 806 C C . SER A 1 95 ? -39.398 -0.592 67.388 1.00 93.56 95 SER A C 1
ATOM 808 O O . SER A 1 95 ? -38.536 -0.444 66.520 1.00 93.56 95 SER A O 1
ATOM 810 N N . ARG A 1 96 ? -40.469 -1.372 67.181 1.00 91.44 96 ARG A N 1
ATOM 811 C CA . ARG A 1 96 ? -40.715 -2.088 65.918 1.00 91.44 96 ARG A CA 1
ATOM 812 C C . ARG A 1 96 ? -40.972 -1.136 64.755 1.00 91.44 96 ARG A C 1
ATOM 814 O O . ARG A 1 96 ? -40.483 -1.388 63.657 1.00 91.44 96 ARG A O 1
ATOM 821 N N . GLU A 1 97 ? -41.740 -0.074 64.972 1.00 93.94 97 GLU A N 1
ATOM 822 C CA . GLU A 1 97 ? -42.007 0.948 63.954 1.00 93.94 97 GLU A CA 1
ATOM 823 C C . GLU A 1 97 ? -40.733 1.701 63.568 1.00 93.94 97 GLU A C 1
ATOM 825 O O . GLU A 1 97 ? -40.452 1.879 62.383 1.00 93.94 97 GLU A O 1
ATOM 830 N N . GLU A 1 98 ? -39.906 2.060 64.547 1.00 93.94 98 GLU A N 1
ATOM 831 C CA . GLU A 1 98 ? -38.635 2.730 64.300 1.00 93.94 98 GLU A CA 1
ATOM 832 C C . GLU A 1 98 ? -37.636 1.828 63.562 1.00 93.94 98 GLU A C 1
ATOM 834 O O . GLU A 1 98 ? -37.015 2.266 62.592 1.00 93.94 98 GLU A O 1
ATOM 839 N N . ALA A 1 99 ? -37.548 0.547 63.933 1.00 92.44 99 ALA A N 1
ATOM 840 C CA . ALA A 1 99 ? -36.741 -0.438 63.215 1.00 92.44 99 ALA A CA 1
ATOM 841 C C . ALA A 1 99 ? -37.229 -0.647 61.771 1.00 92.44 99 ALA A C 1
ATOM 843 O O . ALA A 1 99 ? -36.418 -0.723 60.847 1.00 92.44 99 ALA A O 1
ATOM 844 N N . LYS A 1 100 ? -38.553 -0.693 61.549 1.00 93.50 100 LYS A N 1
ATOM 845 C CA . LYS A 1 100 ? -39.134 -0.750 60.197 1.00 93.50 100 LYS A CA 1
ATOM 846 C C . LYS A 1 100 ? -38.761 0.480 59.378 1.00 93.50 100 LYS A C 1
ATOM 848 O O . LYS A 1 100 ? -38.338 0.321 58.239 1.00 93.50 100 LYS A O 1
ATOM 853 N N . ARG A 1 101 ? -38.866 1.680 59.956 1.00 94.19 101 ARG A N 1
ATOM 854 C CA . ARG A 1 101 ? -38.491 2.935 59.289 1.00 94.19 101 ARG A CA 1
ATOM 855 C C . ARG A 1 101 ? -37.012 2.945 58.902 1.00 94.19 101 ARG A C 1
ATOM 857 O O . ARG A 1 101 ? -36.695 3.230 57.755 1.00 94.19 101 ARG A O 1
ATOM 864 N N . GLN A 1 102 ? -36.121 2.570 59.822 1.00 93.50 102 GLN A N 1
ATOM 865 C CA . GLN A 1 102 ? -34.684 2.487 59.539 1.00 93.50 102 GLN A CA 1
ATOM 866 C C . GLN A 1 102 ? -34.362 1.453 58.452 1.00 93.50 102 GLN A C 1
ATOM 868 O O . GLN A 1 102 ? -33.488 1.685 57.620 1.00 93.50 102 GLN A O 1
ATOM 873 N N . ASN A 1 103 ? -35.051 0.309 58.442 1.00 93.19 103 ASN A N 1
ATOM 874 C CA . ASN A 1 103 ? -34.873 -0.690 57.390 1.00 93.19 103 ASN A CA 1
ATOM 875 C C . ASN A 1 103 ? -35.388 -0.202 56.034 1.00 93.19 103 ASN A C 1
ATOM 877 O O . ASN A 1 103 ? -34.725 -0.444 55.028 1.00 93.19 103 ASN A O 1
ATOM 881 N N . LEU A 1 104 ? -36.520 0.506 56.005 1.00 94.19 104 LEU A N 1
ATOM 882 C CA . LEU A 1 104 ? -37.058 1.096 54.781 1.00 94.19 104 LEU A CA 1
ATOM 883 C C . LEU A 1 104 ? -36.070 2.113 54.193 1.00 94.19 104 LEU A C 1
ATOM 885 O O . LEU A 1 104 ? -35.690 2.000 53.034 1.00 94.19 104 LEU A O 1
ATOM 889 N N . GLU A 1 105 ? -35.562 3.026 55.022 1.00 94.81 105 GLU A N 1
ATOM 890 C CA . GLU A 1 105 ? -34.585 4.038 54.609 1.00 94.81 105 GLU A CA 1
ATOM 891 C C . GLU A 1 105 ? -33.278 3.407 54.099 1.00 94.81 105 GLU A C 1
ATOM 893 O O . GLU A 1 105 ? -32.705 3.847 53.099 1.00 94.81 105 GLU A O 1
ATOM 898 N N . LYS A 1 106 ? -32.805 2.333 54.747 1.00 95.06 106 LYS A N 1
ATOM 899 C CA . LYS A 1 106 ? -31.649 1.563 54.262 1.00 95.06 106 LYS A CA 1
ATOM 900 C C . LYS A 1 106 ? -31.926 0.916 52.906 1.00 95.06 106 LYS A C 1
ATOM 902 O O . LYS A 1 106 ? -31.049 0.973 52.049 1.00 95.06 106 LYS A O 1
ATOM 907 N N . SER A 1 107 ? -33.110 0.336 52.710 1.00 93.00 107 SER A N 1
ATOM 908 C CA . SER A 1 107 ? -33.513 -0.259 51.431 1.00 93.00 107 SER A CA 1
ATOM 909 C C . SER A 1 107 ? -33.546 0.792 50.324 1.00 93.00 107 SER A C 1
ATOM 911 O O . SER A 1 107 ? -32.871 0.633 49.315 1.00 93.00 107 SER A O 1
ATOM 913 N N . GLU A 1 108 ? -34.220 1.920 50.552 1.00 94.56 108 GLU A N 1
ATOM 914 C CA . GLU A 1 108 ? -34.317 3.013 49.577 1.00 94.56 108 GLU A CA 1
ATOM 915 C C . GLU A 1 108 ? -32.943 3.608 49.229 1.00 94.56 108 GLU A C 1
ATOM 917 O O . GLU A 1 108 ? -32.680 3.990 48.088 1.00 94.56 108 GLU A O 1
ATOM 922 N N . ASN A 1 109 ? -32.029 3.682 50.200 1.00 96.25 109 ASN A N 1
ATOM 923 C CA . ASN A 1 109 ? -30.654 4.112 49.954 1.00 96.25 109 ASN A CA 1
ATOM 924 C C . ASN A 1 109 ? -29.853 3.099 49.129 1.00 96.25 109 ASN A C 1
ATOM 926 O O . ASN A 1 109 ? -29.040 3.510 48.300 1.00 96.25 109 ASN A O 1
ATOM 930 N N . LEU A 1 110 ? -30.059 1.798 49.344 1.00 94.88 110 LEU A N 1
ATOM 931 C CA . LEU A 1 110 ? -29.435 0.755 48.529 1.00 94.88 110 LEU A CA 1
ATOM 932 C C . LEU A 1 110 ? -29.975 0.778 47.098 1.00 94.88 110 LEU A C 1
ATOM 934 O O . LEU A 1 110 ? -29.175 0.751 46.166 1.00 94.88 110 LEU A O 1
ATOM 938 N N . ASP A 1 111 ? -31.286 0.931 46.925 1.00 95.00 111 ASP A N 1
ATOM 939 C CA . ASP A 1 111 ? -31.922 1.027 45.609 1.00 95.00 111 ASP A CA 1
ATOM 940 C C . ASP A 1 111 ? -31.431 2.262 44.842 1.00 95.00 111 ASP A C 1
ATOM 942 O O . ASP A 1 111 ? -31.069 2.172 43.668 1.00 95.00 111 ASP A O 1
ATOM 946 N N . ARG A 1 112 ? -31.315 3.417 45.516 1.00 95.50 112 ARG A N 1
ATOM 947 C CA . ARG A 1 112 ? -30.729 4.629 44.917 1.00 95.50 112 ARG A CA 1
ATOM 948 C C . ARG A 1 112 ? -29.287 4.415 44.466 1.00 95.50 112 ARG A C 1
ATOM 950 O O . ARG A 1 112 ? -28.961 4.753 43.331 1.00 95.50 112 ARG A O 1
ATOM 957 N N . LYS A 1 113 ? -28.442 3.824 45.317 1.00 95.75 113 LYS A N 1
ATOM 958 C CA . LYS A 1 113 ? -27.044 3.516 44.968 1.00 95.75 113 LYS A CA 1
ATOM 959 C C . LYS A 1 113 ? -26.946 2.522 43.818 1.00 95.75 113 LYS A C 1
ATOM 961 O O . LYS A 1 113 ? -26.069 2.655 42.972 1.00 95.75 113 LYS A O 1
ATOM 966 N N . PHE A 1 114 ? -27.836 1.535 43.775 1.00 96.19 114 PHE A N 1
ATOM 967 C CA . PHE A 1 114 ? -27.883 0.566 42.689 1.00 96.19 114 PHE A CA 1
ATOM 968 C C . PHE A 1 114 ? -28.195 1.245 41.352 1.00 96.19 114 PHE A C 1
ATOM 970 O O . PHE A 1 114 ? -27.455 1.058 40.388 1.00 96.19 114 PHE A O 1
ATOM 977 N N . LEU A 1 115 ? -29.227 2.092 41.311 1.00 95.44 115 LEU A N 1
ATOM 978 C CA . LEU A 1 115 ? -29.602 2.839 40.108 1.00 95.44 115 LEU A CA 1
ATOM 979 C C . LEU A 1 115 ? -28.513 3.823 39.661 1.00 95.44 115 LEU A C 1
ATOM 981 O O . LEU A 1 115 ? -28.280 3.991 38.465 1.00 95.44 115 LEU A O 1
ATOM 985 N N . GLU A 1 116 ? -27.841 4.477 40.606 1.00 96.19 116 GLU A N 1
ATOM 986 C CA . GLU A 1 116 ? -26.720 5.369 40.308 1.00 96.19 116 GLU A CA 1
ATOM 987 C C . GLU A 1 116 ? -25.537 4.602 39.711 1.00 96.19 116 GLU A C 1
ATOM 989 O O . GLU A 1 116 ? -25.052 4.963 38.639 1.00 96.19 116 GLU A O 1
ATOM 994 N N . ASN A 1 117 ? -25.138 3.490 40.334 1.00 95.44 117 ASN A N 1
ATOM 995 C CA . ASN A 1 117 ? -24.084 2.624 39.810 1.00 95.44 117 ASN A CA 1
ATOM 996 C C . ASN A 1 117 ? -24.433 2.090 38.419 1.00 95.44 117 ASN A C 1
ATOM 998 O O . ASN A 1 117 ? -23.578 2.078 37.538 1.00 95.44 117 ASN A O 1
ATOM 1002 N N . GLN A 1 118 ? -25.686 1.689 38.196 1.00 95.62 118 GLN A N 1
ATOM 1003 C CA . GLN A 1 118 ? -26.143 1.233 36.887 1.00 95.62 118 GLN A CA 1
ATOM 1004 C C . GLN A 1 118 ? -25.948 2.316 35.815 1.00 95.62 118 GLN A C 1
ATOM 1006 O O . GLN A 1 118 ? -25.381 2.035 34.762 1.00 95.62 118 GLN A O 1
ATOM 1011 N N . ARG A 1 119 ? -26.332 3.567 36.101 1.00 95.25 119 ARG A N 1
ATOM 1012 C CA . ARG A 1 119 ? -26.119 4.695 35.177 1.00 95.25 119 ARG A CA 1
ATOM 1013 C C . ARG A 1 119 ? -24.642 4.962 34.911 1.00 95.25 119 ARG A C 1
ATOM 1015 O O . ARG A 1 119 ? -24.279 5.284 33.783 1.00 95.25 119 ARG A O 1
ATOM 1022 N N . ILE A 1 120 ? -23.793 4.847 35.933 1.00 96.50 120 ILE A N 1
ATOM 1023 C CA . ILE A 1 120 ? -22.342 5.003 35.781 1.00 96.50 120 ILE A CA 1
ATOM 1024 C C . ILE A 1 120 ? -21.804 3.932 34.828 1.00 96.50 120 ILE A C 1
ATOM 1026 O O . ILE A 1 120 ? -21.146 4.278 33.851 1.00 96.50 120 ILE A O 1
ATOM 1030 N N . TYR A 1 121 ? -22.153 2.661 35.040 1.00 95.25 121 TYR A N 1
ATOM 1031 C CA . TYR A 1 121 ? -21.727 1.570 34.161 1.00 95.25 121 TYR A CA 1
ATOM 1032 C C . TYR A 1 121 ? -22.215 1.738 32.720 1.00 95.25 121 TYR A C 1
ATOM 1034 O O . TYR A 1 121 ? -21.446 1.512 31.788 1.00 95.25 121 TYR A O 1
ATOM 1042 N N . GLU A 1 122 ? -23.467 2.154 32.522 1.00 95.31 122 GLU A N 1
ATOM 1043 C CA . GLU A 1 122 ? -24.015 2.418 31.187 1.00 95.31 122 GLU A CA 1
ATOM 1044 C C . GLU A 1 122 ? -23.252 3.548 30.479 1.00 95.31 122 GLU A C 1
ATOM 1046 O O . GLU A 1 122 ? -22.885 3.413 29.310 1.00 95.31 122 GLU A O 1
ATOM 1051 N N . ASN A 1 123 ? -22.942 4.635 31.189 1.00 96.44 123 ASN A N 1
ATOM 1052 C CA . ASN A 1 123 ? -22.160 5.742 30.642 1.00 96.44 123 ASN A CA 1
ATOM 1053 C C . ASN A 1 123 ? -20.719 5.329 30.315 1.00 96.44 123 ASN A C 1
ATOM 1055 O O . ASN A 1 123 ? -20.218 5.666 29.241 1.00 96.44 123 ASN A O 1
ATOM 1059 N N . GLU A 1 124 ? -20.062 4.576 31.199 1.00 94.94 124 GLU A N 1
ATOM 1060 C CA . GLU A 1 124 ? -18.717 4.047 30.960 1.00 94.94 124 GLU A CA 1
ATOM 1061 C C . GLU A 1 124 ? -18.674 3.081 29.770 1.00 94.94 124 GLU A C 1
ATOM 1063 O O . GLU A 1 124 ? -17.691 3.062 29.030 1.00 94.94 124 GLU A O 1
ATOM 1068 N N . ASP A 1 125 ? -19.711 2.265 29.571 1.00 94.38 125 ASP A N 1
ATOM 1069 C CA . ASP A 1 125 ? -19.801 1.352 28.428 1.00 94.38 125 ASP A CA 1
ATOM 1070 C C . ASP A 1 125 ? -20.002 2.118 27.112 1.00 94.38 125 ASP A C 1
ATOM 1072 O O . ASP A 1 125 ? -19.334 1.837 26.115 1.00 94.38 125 ASP A O 1
ATOM 1076 N N . ILE A 1 126 ? -20.858 3.147 27.111 1.00 95.75 126 ILE A N 1
ATOM 1077 C CA . ILE A 1 126 ? -21.023 4.050 25.962 1.00 95.75 126 ILE A CA 1
ATOM 1078 C C . ILE A 1 126 ? -19.702 4.753 25.640 1.00 95.75 126 ILE A C 1
ATOM 1080 O O . ILE A 1 126 ? -19.331 4.852 24.469 1.00 95.75 126 ILE A O 1
ATOM 1084 N N . GLN A 1 127 ? -18.982 5.229 26.656 1.00 95.75 127 GLN A N 1
ATOM 1085 C CA . GLN A 1 127 ? -17.702 5.901 26.466 1.00 95.75 127 GLN A CA 1
ATOM 1086 C C . GLN A 1 127 ? -16.644 4.946 25.902 1.00 95.75 127 GLN A C 1
ATOM 1088 O O . GLN A 1 127 ? -16.021 5.269 24.893 1.00 95.75 127 GLN A O 1
ATOM 1093 N N . ARG A 1 128 ? -16.524 3.733 26.457 1.00 94.56 128 ARG A N 1
ATOM 1094 C CA . ARG A 1 128 ? -15.632 2.688 25.930 1.00 94.56 128 ARG A CA 1
ATOM 1095 C C . ARG A 1 128 ? -15.941 2.342 24.475 1.00 94.56 128 ARG A C 1
ATOM 1097 O O . ARG A 1 128 ? -15.025 2.206 23.669 1.00 94.56 128 ARG A O 1
ATOM 1104 N N . LYS A 1 129 ? -17.222 2.230 24.110 1.00 96.19 129 LYS A N 1
ATOM 1105 C CA . LYS A 1 129 ? -17.635 1.988 22.718 1.00 96.19 129 LYS A CA 1
ATOM 1106 C C . LYS A 1 129 ? -17.212 3.125 21.788 1.00 96.19 129 LYS A C 1
ATOM 1108 O O . LYS A 1 129 ? -16.672 2.848 20.722 1.00 96.19 129 LYS A O 1
ATOM 1113 N N . ARG A 1 130 ? -17.399 4.383 22.202 1.00 95.00 130 ARG A N 1
ATOM 1114 C CA . ARG A 1 130 ? -16.954 5.554 21.426 1.00 95.00 130 ARG A CA 1
ATOM 1115 C C . ARG A 1 130 ? -15.439 5.575 21.238 1.00 95.00 130 ARG A C 1
ATOM 1117 O O . ARG A 1 130 ? -14.986 5.740 20.115 1.00 95.00 130 ARG A O 1
ATOM 1124 N N . GLU A 1 131 ? -14.672 5.331 22.299 1.00 95.12 131 GLU A N 1
ATOM 1125 C CA . GLU A 1 131 ? -13.205 5.281 22.231 1.00 95.12 131 GLU A CA 1
ATOM 1126 C C . GLU A 1 131 ? -12.712 4.195 21.262 1.00 95.12 131 GLU A C 1
ATOM 1128 O O . GLU A 1 131 ? -11.800 4.438 20.473 1.00 95.12 131 GLU A O 1
ATOM 1133 N N . ILE A 1 132 ? -13.340 3.015 21.266 1.00 95.25 132 ILE A N 1
ATOM 1134 C CA . ILE A 1 132 ? -13.023 1.939 20.314 1.00 95.25 132 ILE A CA 1
ATOM 1135 C C . ILE A 1 132 ? -13.341 2.361 18.875 1.00 95.25 132 ILE A C 1
ATOM 1137 O O . ILE A 1 132 ? -12.555 2.083 17.968 1.00 95.25 132 ILE A O 1
ATOM 1141 N N . ASP A 1 133 ? -14.485 3.002 18.643 1.00 96.12 133 ASP A N 1
ATOM 1142 C CA . ASP A 1 133 ? -14.878 3.440 17.303 1.00 96.12 133 ASP A CA 1
ATOM 1143 C C . ASP A 1 133 ? -13.969 4.553 16.771 1.00 96.12 133 ASP A C 1
ATOM 1145 O O . ASP A 1 133 ? -13.593 4.525 15.598 1.00 96.12 133 ASP A O 1
ATOM 1149 N N . ASP A 1 134 ? -13.553 5.487 17.624 1.00 95.81 134 ASP A N 1
ATOM 1150 C CA . ASP A 1 134 ? -12.604 6.538 17.257 1.00 95.81 134 ASP A CA 1
ATOM 1151 C C . ASP A 1 134 ? -11.218 5.947 16.952 1.00 95.81 134 ASP A C 1
ATOM 1153 O O . ASP A 1 134 ? -10.633 6.254 15.914 1.00 95.81 134 ASP A O 1
ATOM 1157 N N . GLN A 1 135 ? -10.738 4.989 17.755 1.00 94.94 135 GLN A N 1
ATOM 1158 C CA . GLN A 1 135 ? -9.499 4.258 17.455 1.00 94.94 135 GLN A CA 1
ATOM 1159 C C . GLN A 1 135 ? -9.573 3.493 16.128 1.00 94.94 135 GLN A C 1
ATOM 1161 O O . GLN A 1 135 ? -8.605 3.478 15.365 1.00 94.94 135 GLN A O 1
ATOM 1166 N N . LYS A 1 136 ? -10.712 2.859 15.824 1.00 94.81 136 LYS A N 1
ATOM 1167 C CA . LYS A 1 136 ? -10.917 2.176 14.538 1.00 94.81 136 LYS A CA 1
ATOM 1168 C C . LYS A 1 136 ? -10.868 3.156 13.370 1.00 94.81 136 LYS A C 1
ATOM 1170 O O . LYS A 1 136 ? -10.204 2.853 12.380 1.00 94.81 136 LYS A O 1
ATOM 1175 N N . LYS A 1 137 ? -11.517 4.320 13.487 1.00 96.31 137 LYS A N 1
ATOM 1176 C CA . LYS A 1 137 ? -11.472 5.373 12.460 1.00 96.31 137 LYS A CA 1
ATOM 1177 C C . LYS A 1 137 ? -10.051 5.882 12.240 1.00 96.31 137 LYS A C 1
ATOM 1179 O O . LYS A 1 137 ? -9.624 5.963 11.093 1.00 96.31 137 LYS A O 1
ATOM 1184 N N . ASP A 1 138 ? -9.300 6.133 13.310 1.00 96.62 138 ASP A N 1
ATOM 1185 C CA . ASP A 1 138 ? -7.904 6.573 13.228 1.00 96.62 138 ASP A CA 1
ATOM 1186 C C . ASP A 1 138 ? -7.012 5.538 12.533 1.00 96.62 138 ASP A C 1
ATOM 1188 O O . ASP A 1 138 ? -6.169 5.883 11.699 1.00 96.62 138 ASP A O 1
ATOM 1192 N N . ILE A 1 139 ? -7.178 4.255 12.866 1.00 95.94 139 ILE A N 1
ATOM 1193 C CA . ILE A 1 139 ? -6.445 3.161 12.217 1.00 95.94 139 ILE A CA 1
ATOM 1194 C C . ILE A 1 139 ? -6.816 3.080 10.736 1.00 95.94 139 ILE A C 1
ATOM 1196 O O . ILE A 1 139 ? -5.931 2.939 9.892 1.00 95.94 139 ILE A O 1
ATOM 1200 N N . GLU A 1 140 ? -8.101 3.191 10.404 1.00 95.69 140 GLU A N 1
ATOM 1201 C CA . GLU A 1 140 ? -8.564 3.131 9.022 1.00 95.69 140 GLU A CA 1
ATOM 1202 C C . GLU A 1 140 ? -8.077 4.331 8.198 1.00 95.69 140 GLU A C 1
ATOM 1204 O O . GLU A 1 140 ? -7.635 4.157 7.063 1.00 95.69 140 GLU A O 1
ATOM 1209 N N . GLU A 1 141 ? -8.056 5.534 8.772 1.00 96.31 141 GLU A N 1
ATOM 1210 C CA . GLU A 1 141 ? -7.507 6.720 8.116 1.00 96.31 141 GLU A CA 1
ATOM 1211 C C . GLU A 1 141 ? -5.994 6.591 7.889 1.00 96.31 141 GLU A C 1
ATOM 1213 O O . GLU A 1 141 ? -5.499 6.887 6.798 1.00 96.31 141 GLU A O 1
ATOM 1218 N N . LYS A 1 142 ? -5.247 6.090 8.883 1.00 94.88 142 LYS A N 1
ATOM 1219 C CA . LYS A 1 142 ? -3.812 5.799 8.728 1.00 94.88 142 LYS A CA 1
ATOM 1220 C C . LYS A 1 142 ? -3.566 4.756 7.644 1.00 94.88 142 LYS A C 1
ATOM 1222 O O . LYS A 1 142 ? -2.640 4.926 6.853 1.00 94.88 142 LYS A O 1
ATOM 1227 N N . ARG A 1 143 ? -4.399 3.715 7.581 1.00 95.62 143 ARG A N 1
ATOM 1228 C CA . ARG A 1 143 ? -4.326 2.683 6.543 1.00 95.62 143 ARG A CA 1
ATOM 1229 C C . ARG A 1 143 ? -4.580 3.274 5.159 1.00 95.62 143 ARG A C 1
ATOM 1231 O O . ARG A 1 143 ? -3.753 3.081 4.284 1.00 95.62 143 ARG A O 1
ATOM 1238 N N . ARG A 1 144 ? -5.629 4.086 4.981 1.00 96.12 144 ARG A N 1
ATOM 1239 C CA . ARG A 1 144 ? -5.907 4.763 3.699 1.00 96.12 144 ARG A CA 1
ATOM 1240 C C . ARG A 1 144 ? -4.752 5.657 3.248 1.00 96.12 144 ARG A C 1
ATOM 1242 O O . ARG A 1 144 ? -4.391 5.625 2.079 1.00 96.12 144 ARG A O 1
ATOM 1249 N N . LYS A 1 145 ? -4.146 6.422 4.163 1.00 95.94 145 LYS A N 1
ATOM 1250 C CA . LYS A 1 145 ? -2.966 7.254 3.855 1.00 95.94 145 LYS A CA 1
ATOM 1251 C C . LYS A 1 145 ? -1.745 6.415 3.476 1.00 95.94 145 LYS A C 1
ATOM 1253 O O . LYS A 1 145 ? -0.957 6.837 2.637 1.00 95.94 145 LYS A O 1
ATOM 1258 N N . MET A 1 146 ? -1.564 5.257 4.110 1.00 95.56 146 MET A N 1
ATOM 1259 C CA . MET A 1 146 ? -0.493 4.319 3.773 1.00 95.56 146 MET A CA 1
ATOM 1260 C C . MET A 1 146 ? -0.714 3.701 2.391 1.00 95.56 146 MET A C 1
ATOM 1262 O O . MET A 1 146 ? 0.210 3.705 1.587 1.00 95.56 146 MET A O 1
ATOM 1266 N N . ASP A 1 147 ? -1.935 3.247 2.107 1.00 95.31 147 ASP A N 1
ATOM 1267 C CA . ASP A 1 147 ? -2.309 2.661 0.820 1.00 95.31 147 ASP A CA 1
ATOM 1268 C C . ASP A 1 147 ? -2.138 3.688 -0.316 1.00 95.31 147 ASP A C 1
ATOM 1270 O O . ASP A 1 147 ? -1.530 3.373 -1.331 1.00 95.31 147 ASP A O 1
ATOM 1274 N N . GLN A 1 148 ? -2.563 4.944 -0.113 1.00 97.06 148 GLN A N 1
ATOM 1275 C CA . GLN A 1 148 ? -2.359 6.032 -1.083 1.00 97.06 148 GLN A CA 1
ATOM 1276 C C . GLN A 1 148 ? -0.880 6.284 -1.389 1.00 97.06 148 GLN A C 1
ATOM 1278 O O . GLN A 1 148 ? -0.504 6.362 -2.553 1.00 97.06 148 GLN A O 1
ATOM 1283 N N . LYS A 1 149 ? -0.027 6.368 -0.360 1.00 96.69 149 LYS A N 1
ATOM 1284 C CA . LYS A 1 149 ? 1.420 6.537 -0.562 1.00 96.69 149 LYS A CA 1
ATOM 1285 C C . LYS A 1 149 ? 2.042 5.360 -1.300 1.00 96.69 149 LYS A C 1
ATOM 1287 O O . LYS A 1 149 ? 2.919 5.554 -2.129 1.00 96.69 149 LYS A O 1
ATOM 1292 N N . LEU A 1 150 ? 1.597 4.144 -0.993 1.00 96.06 150 LEU A N 1
ATOM 1293 C CA . LEU A 1 150 ? 2.102 2.946 -1.647 1.00 96.06 150 LEU A CA 1
ATOM 1294 C C . LEU A 1 150 ? 1.702 2.912 -3.129 1.00 96.06 150 LEU A C 1
ATOM 1296 O O . LEU A 1 150 ? 2.515 2.526 -3.963 1.00 96.06 150 LEU A O 1
ATOM 1300 N N . GLU A 1 151 ? 0.491 3.357 -3.464 1.00 96.06 151 GLU A N 1
ATOM 1301 C CA . GLU A 1 151 ? 0.040 3.523 -4.850 1.00 96.06 151 GLU A CA 1
ATOM 1302 C C . GLU A 1 151 ? 0.891 4.570 -5.595 1.00 96.06 151 GLU A C 1
ATOM 1304 O O . GLU A 1 151 ? 1.395 4.285 -6.680 1.00 96.06 151 GLU A O 1
ATOM 1309 N N . GLU A 1 152 ? 1.128 5.739 -4.983 1.00 97.00 152 GLU A N 1
ATOM 1310 C CA . GLU A 1 152 ? 1.990 6.797 -5.537 1.00 97.00 152 GLU A CA 1
ATOM 1311 C C . GLU A 1 152 ? 3.432 6.306 -5.762 1.00 97.00 152 GLU A C 1
ATOM 1313 O O . GLU A 1 152 ? 4.026 6.547 -6.815 1.00 97.00 152 GLU A O 1
ATOM 1318 N N . ASP A 1 153 ? 4.004 5.579 -4.799 1.00 96.19 153 ASP A N 1
ATOM 1319 C CA . ASP A 1 153 ? 5.351 5.014 -4.910 1.00 96.19 153 ASP A CA 1
ATOM 1320 C C . ASP A 1 153 ? 5.433 3.961 -6.029 1.00 96.19 153 ASP A C 1
ATOM 1322 O O . ASP A 1 153 ? 6.405 3.936 -6.790 1.00 96.19 153 ASP A O 1
ATOM 1326 N N . LEU A 1 154 ? 4.408 3.114 -6.179 1.00 95.69 154 LEU A N 1
ATOM 1327 C CA . LEU A 1 154 ? 4.330 2.138 -7.269 1.00 95.69 154 LEU A CA 1
ATOM 1328 C C . LEU A 1 154 ? 4.210 2.814 -8.640 1.00 95.69 154 LEU A C 1
ATOM 1330 O O . LEU A 1 154 ? 4.848 2.364 -9.594 1.00 95.69 154 LEU A O 1
ATOM 1334 N N . GLU A 1 155 ? 3.426 3.885 -8.752 1.00 96.50 155 GLU A N 1
ATOM 1335 C CA . GLU A 1 155 ? 3.30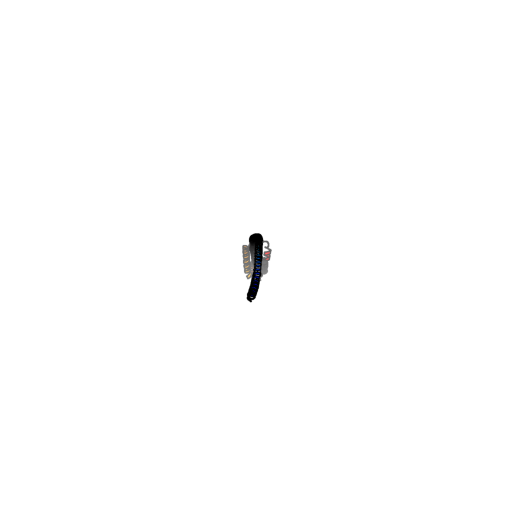6 4.664 -9.986 1.00 96.50 155 GLU A CA 1
ATOM 1336 C C . GLU A 1 155 ? 4.636 5.339 -10.351 1.00 96.50 155 GLU A C 1
ATOM 1338 O O . GLU A 1 155 ? 5.102 5.233 -11.488 1.00 96.50 155 GLU A O 1
ATOM 1343 N N . ASN A 1 156 ? 5.318 5.937 -9.371 1.00 95.75 156 ASN A N 1
ATOM 1344 C CA . ASN A 1 156 ? 6.644 6.521 -9.563 1.00 95.75 156 ASN A CA 1
ATOM 1345 C C . ASN A 1 156 ? 7.678 5.486 -10.030 1.00 95.75 156 ASN A C 1
ATOM 1347 O O . ASN A 1 156 ? 8.469 5.773 -10.932 1.00 95.75 156 ASN A O 1
ATOM 1351 N N . LEU A 1 157 ? 7.666 4.277 -9.458 1.00 95.31 157 LEU A N 1
ATOM 1352 C CA . LEU A 1 157 ? 8.556 3.192 -9.879 1.00 95.31 157 LEU A CA 1
ATOM 1353 C C . LEU A 1 157 ? 8.281 2.745 -11.318 1.00 95.31 157 LEU A C 1
ATOM 1355 O O . LEU A 1 157 ? 9.233 2.573 -12.080 1.00 95.31 157 LEU A O 1
ATOM 1359 N N . ARG A 1 158 ? 7.009 2.617 -11.717 1.00 94.81 158 ARG A N 1
ATOM 1360 C CA . ARG A 1 158 ? 6.635 2.288 -13.104 1.00 94.81 158 ARG A CA 1
ATOM 1361 C C . ARG A 1 158 ? 7.118 3.352 -14.084 1.00 94.81 158 ARG A C 1
ATOM 1363 O O . ARG A 1 158 ? 7.757 3.018 -15.077 1.00 94.81 158 ARG A O 1
ATOM 1370 N N . ASN A 1 159 ? 6.903 4.628 -13.768 1.00 96.31 159 ASN A N 1
ATOM 1371 C CA . ASN A 1 159 ? 7.350 5.741 -14.606 1.00 96.31 159 ASN A CA 1
ATOM 1372 C C . ASN A 1 159 ? 8.882 5.772 -14.750 1.00 96.31 159 ASN A C 1
ATOM 1374 O O . ASN A 1 159 ? 9.411 6.007 -15.838 1.00 96.31 159 ASN A O 1
ATOM 1378 N N . GLN A 1 160 ? 9.619 5.498 -13.668 1.00 94.94 160 GLN A N 1
ATOM 1379 C CA . GLN A 1 160 ? 11.079 5.384 -13.717 1.00 94.94 160 GLN A CA 1
ATOM 1380 C C . GLN A 1 160 ? 11.539 4.189 -14.557 1.00 94.94 160 GLN A C 1
ATOM 1382 O O . GLN A 1 160 ? 12.523 4.301 -15.291 1.00 94.94 160 GLN A O 1
ATOM 1387 N N . GLU A 1 161 ? 10.857 3.049 -14.457 1.00 95.12 161 GLU A N 1
ATOM 1388 C CA . GLU A 1 161 ? 11.162 1.863 -15.253 1.00 95.12 161 GLU A CA 1
ATOM 1389 C C . GLU A 1 161 ? 10.943 2.120 -16.748 1.00 95.12 161 GLU A C 1
ATOM 1391 O O . GLU A 1 161 ? 11.845 1.859 -17.547 1.00 95.12 161 GLU A O 1
ATOM 1396 N N . GLU A 1 162 ? 9.805 2.708 -17.129 1.00 95.25 162 GLU A N 1
ATOM 1397 C CA . GLU A 1 162 ? 9.517 3.086 -18.517 1.00 95.25 162 GLU A CA 1
ATOM 1398 C C . GLU A 1 162 ? 10.544 4.081 -19.062 1.00 95.25 162 GLU A C 1
ATOM 1400 O O . GLU A 1 162 ? 11.066 3.905 -20.168 1.00 95.25 162 GLU A O 1
ATOM 1405 N N . PHE A 1 163 ? 10.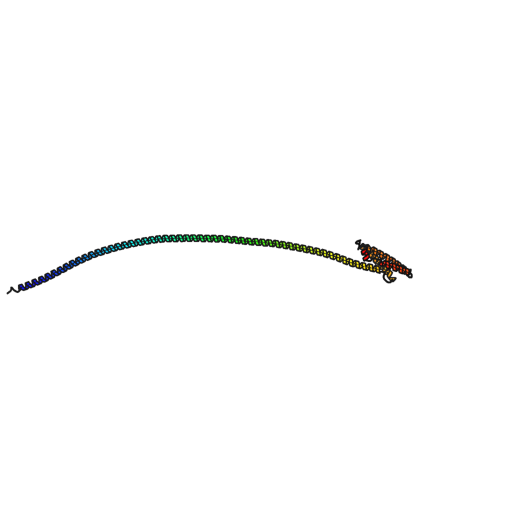911 5.085 -18.263 1.00 95.19 163 PHE A N 1
ATOM 1406 C CA . PHE A 1 163 ? 11.944 6.044 -18.635 1.00 95.19 163 PHE A CA 1
ATOM 1407 C C . PHE A 1 163 ? 13.302 5.367 -18.864 1.00 95.19 163 PHE A C 1
ATOM 1409 O O . PHE A 1 163 ? 13.950 5.597 -19.888 1.00 95.19 163 PHE A O 1
ATOM 1416 N N . ARG A 1 164 ? 13.731 4.487 -17.948 1.00 94.38 164 ARG A N 1
ATOM 1417 C CA . ARG A 1 164 ? 14.989 3.732 -18.086 1.00 94.38 164 ARG A CA 1
ATOM 1418 C C . ARG A 1 164 ? 14.970 2.812 -19.301 1.00 94.38 164 ARG A C 1
ATOM 1420 O O . ARG A 1 164 ? 15.987 2.703 -19.986 1.00 94.38 164 ARG A O 1
ATOM 1427 N N . LYS A 1 165 ? 13.835 2.171 -19.579 1.00 95.25 165 LYS A N 1
ATOM 1428 C CA . LYS A 1 165 ? 13.657 1.314 -20.752 1.00 95.25 165 LYS A CA 1
ATOM 1429 C C . LYS A 1 165 ? 13.812 2.117 -22.042 1.00 95.25 165 LYS A C 1
ATOM 1431 O O . LYS A 1 165 ? 14.615 1.738 -22.887 1.00 95.25 165 LYS A O 1
ATOM 1436 N N . SER A 1 166 ? 13.143 3.264 -22.146 1.00 95.06 166 SER A N 1
ATOM 1437 C CA . SER A 1 166 ? 13.252 4.145 -23.313 1.00 95.06 166 SER A CA 1
ATOM 1438 C C . SER A 1 166 ? 14.676 4.687 -23.505 1.00 95.06 166 SER A C 1
ATOM 1440 O O . SER A 1 166 ? 15.192 4.690 -24.622 1.00 95.06 166 SER A O 1
ATOM 1442 N N . GLN A 1 167 ? 15.371 5.072 -22.426 1.00 94.75 167 GLN A N 1
ATOM 1443 C CA . GLN A 1 167 ? 16.788 5.449 -22.511 1.00 94.75 167 GLN A CA 1
ATOM 1444 C C . GLN A 1 167 ? 17.658 4.307 -23.049 1.00 94.75 167 GLN A C 1
ATOM 1446 O O . GLN A 1 167 ? 18.487 4.528 -23.929 1.00 94.75 167 GLN A O 1
ATOM 1451 N N . MET A 1 168 ? 17.457 3.088 -22.550 1.00 94.25 168 MET A N 1
ATOM 1452 C CA . MET A 1 168 ? 18.223 1.924 -22.988 1.00 94.25 168 MET A CA 1
ATOM 1453 C C . MET A 1 168 ? 17.943 1.568 -24.452 1.00 94.25 168 MET A C 1
ATOM 1455 O O . MET A 1 168 ? 18.878 1.277 -25.192 1.00 94.25 168 MET A O 1
ATOM 1459 N N . GLU A 1 169 ? 16.686 1.640 -24.890 1.00 95.06 169 GLU A N 1
ATOM 1460 C CA . GLU A 1 169 ? 16.290 1.421 -26.287 1.00 95.06 169 GLU A CA 1
ATOM 1461 C C . GLU A 1 169 ? 16.924 2.455 -27.231 1.00 95.06 169 GLU A C 1
ATOM 1463 O O . GLU A 1 169 ? 17.411 2.100 -28.311 1.00 95.06 169 GLU A O 1
ATOM 1468 N N . ASN A 1 170 ? 16.990 3.722 -26.811 1.00 94.44 170 ASN A N 1
ATOM 1469 C CA . ASN A 1 170 ? 17.641 4.790 -27.571 1.00 94.44 170 ASN A CA 1
ATOM 1470 C C . ASN A 1 170 ? 19.154 4.563 -27.698 1.00 94.44 170 ASN A C 1
ATOM 1472 O O . ASN A 1 170 ? 19.701 4.649 -28.801 1.00 94.44 170 ASN A O 1
ATOM 1476 N N . GLU A 1 171 ? 19.831 4.234 -26.595 1.00 92.94 171 GLU A N 1
ATOM 1477 C CA . GLU A 1 171 ? 21.267 3.940 -26.613 1.00 92.94 171 GLU A CA 1
ATOM 1478 C C . GLU A 1 171 ? 21.574 2.682 -27.429 1.00 92.94 171 GLU A C 1
ATOM 1480 O O . GLU A 1 171 ? 22.509 2.678 -28.231 1.00 92.94 171 GLU A O 1
ATOM 1485 N N . PHE A 1 172 ? 20.751 1.638 -27.314 1.00 95.06 172 PHE A N 1
ATOM 1486 C CA . PHE A 1 172 ? 20.896 0.430 -28.121 1.00 95.06 172 PHE A CA 1
ATOM 1487 C C . PHE A 1 172 ? 20.758 0.733 -29.617 1.00 95.06 172 PHE A C 1
ATOM 1489 O O . PHE A 1 172 ? 21.614 0.341 -30.409 1.00 95.06 172 PHE A O 1
ATOM 1496 N N . SER A 1 173 ? 19.745 1.515 -29.999 1.00 93.56 173 SER A N 1
ATOM 1497 C CA . SER A 1 173 ? 19.542 1.951 -31.386 1.00 93.56 173 SER A CA 1
ATOM 1498 C C . SER A 1 173 ? 20.723 2.772 -31.911 1.00 93.56 173 SER A C 1
ATOM 1500 O O . SER A 1 173 ? 21.121 2.641 -33.070 1.00 93.56 173 SER A O 1
ATOM 1502 N N . ARG A 1 174 ? 21.320 3.619 -31.063 1.00 91.44 174 ARG A N 1
ATOM 1503 C CA . ARG A 1 174 ? 22.514 4.398 -31.411 1.00 91.44 174 ARG A CA 1
ATOM 1504 C C . ARG A 1 174 ? 23.729 3.498 -31.617 1.00 91.44 174 ARG A C 1
ATOM 1506 O O . ARG A 1 174 ? 24.437 3.665 -32.609 1.00 91.44 174 ARG A O 1
ATOM 1513 N N . ILE A 1 175 ? 23.960 2.550 -30.710 1.00 90.38 175 ILE A N 1
ATOM 1514 C CA . ILE A 1 175 ? 25.049 1.572 -30.821 1.00 90.38 175 ILE A CA 1
ATOM 1515 C C . ILE A 1 175 ? 24.888 0.756 -32.103 1.00 90.38 175 ILE A C 1
ATOM 1517 O O . ILE A 1 175 ? 25.853 0.617 -32.853 1.00 90.38 175 ILE A O 1
ATOM 1521 N N . GLN A 1 176 ? 23.676 0.281 -32.389 1.00 91.81 176 GLN A N 1
ATOM 1522 C CA . GLN A 1 176 ? 23.386 -0.489 -33.591 1.00 91.81 176 GLN A CA 1
ATOM 1523 C C . GLN A 1 176 ? 23.744 0.293 -34.860 1.00 91.81 176 GLN A C 1
ATOM 1525 O O . GLN A 1 176 ? 24.513 -0.209 -35.675 1.00 91.81 176 GLN A O 1
ATOM 1530 N N . LYS A 1 177 ? 23.296 1.550 -34.989 1.00 88.69 177 LYS A N 1
ATOM 1531 C CA . LYS A 1 177 ? 23.639 2.401 -36.143 1.00 88.69 177 LYS A CA 1
ATOM 1532 C C . LYS A 1 177 ? 25.147 2.596 -36.305 1.00 88.69 177 LYS A C 1
ATOM 1534 O O . LYS A 1 177 ? 25.666 2.529 -37.415 1.00 88.69 177 LYS A O 1
ATOM 1539 N N . VAL A 1 178 ? 25.868 2.827 -35.205 1.00 86.50 178 VAL A N 1
ATOM 1540 C CA . VAL A 1 178 ? 27.330 2.996 -35.242 1.00 86.50 178 VAL A CA 1
ATOM 1541 C C . VAL A 1 178 ? 28.026 1.705 -35.674 1.00 86.50 178 VAL A C 1
ATOM 1543 O O . VAL A 1 178 ? 29.000 1.761 -36.423 1.00 86.50 178 VAL A O 1
ATOM 1546 N N . LEU A 1 179 ? 27.551 0.546 -35.218 1.00 86.25 179 LEU A N 1
ATOM 1547 C CA . LEU A 1 179 ? 28.092 -0.749 -35.627 1.00 86.25 179 LEU A CA 1
ATOM 1548 C C . LEU A 1 179 ? 27.807 -1.042 -37.101 1.00 86.25 179 LEU A C 1
ATOM 1550 O O . LEU A 1 179 ? 28.725 -1.438 -37.813 1.00 86.25 179 LEU A O 1
ATOM 1554 N N . GLU A 1 180 ? 26.583 -0.790 -37.568 1.00 79.19 180 GLU A N 1
ATOM 1555 C CA . GLU A 1 180 ? 26.206 -0.917 -38.980 1.00 79.19 180 GLU A CA 1
ATOM 1556 C C . GLU A 1 180 ? 27.100 -0.039 -39.864 1.00 79.19 180 GLU A C 1
ATOM 1558 O O . GLU A 1 180 ? 27.694 -0.532 -40.821 1.00 79.19 180 GLU A O 1
ATOM 1563 N N . MET A 1 181 ? 27.300 1.230 -39.491 1.00 77.19 181 MET A N 1
ATOM 1564 C CA . MET A 1 181 ? 28.232 2.122 -40.186 1.00 77.19 181 MET A CA 1
ATOM 1565 C C . MET A 1 181 ? 29.669 1.589 -40.183 1.00 77.19 181 MET A C 1
ATOM 1567 O O . MET A 1 181 ? 30.326 1.617 -41.219 1.00 77.19 181 MET A O 1
ATOM 1571 N N . LYS A 1 182 ? 30.176 1.095 -39.045 1.00 79.00 182 LYS A N 1
ATOM 1572 C CA . LYS A 1 182 ? 31.541 0.550 -38.955 1.00 79.00 182 LYS A CA 1
ATOM 1573 C C . LYS A 1 182 ? 31.735 -0.669 -39.851 1.00 79.00 182 LYS A C 1
ATOM 1575 O O . LYS A 1 182 ? 32.743 -0.730 -40.545 1.00 79.00 182 LYS A O 1
ATOM 1580 N N . ILE A 1 183 ? 30.779 -1.597 -39.856 1.00 76.56 183 ILE A N 1
ATOM 1581 C CA . ILE A 1 183 ? 30.824 -2.789 -40.713 1.00 76.56 183 ILE A CA 1
ATOM 1582 C C . ILE A 1 183 ? 30.798 -2.375 -42.186 1.00 76.56 183 ILE A C 1
ATOM 1584 O O . ILE A 1 183 ? 31.622 -2.847 -42.967 1.00 76.56 183 ILE A O 1
ATOM 1588 N N . CYS A 1 184 ? 29.899 -1.463 -42.568 1.00 72.94 184 CYS A N 1
ATOM 1589 C CA . CYS A 1 184 ? 29.849 -0.938 -43.931 1.00 72.94 184 CYS A CA 1
ATOM 1590 C C . CYS A 1 184 ? 31.175 -0.280 -44.330 1.00 72.94 184 CYS A C 1
ATOM 1592 O O . CYS A 1 184 ? 31.710 -0.594 -45.391 1.00 72.94 184 CYS A O 1
ATOM 1594 N N . ASN A 1 185 ? 31.741 0.566 -43.466 1.00 76.56 185 ASN A N 1
ATOM 1595 C CA . ASN A 1 185 ? 33.028 1.210 -43.713 1.00 76.56 185 ASN A CA 1
ATOM 1596 C C . ASN A 1 185 ? 34.148 0.179 -43.874 1.00 76.56 185 ASN A C 1
ATOM 1598 O O . ASN A 1 185 ? 34.922 0.280 -44.815 1.00 76.56 185 ASN A O 1
ATOM 1602 N N . GLU A 1 186 ? 34.213 -0.847 -43.027 1.00 75.00 186 GLU A N 1
ATOM 1603 C CA . GLU A 1 186 ? 35.228 -1.901 -43.130 1.00 75.00 186 GLU A CA 1
ATOM 1604 C C . GLU A 1 186 ? 35.104 -2.704 -44.436 1.00 75.00 186 GLU A C 1
ATOM 1606 O O . GLU A 1 186 ? 36.104 -2.961 -45.108 1.00 75.00 186 GLU A O 1
ATOM 1611 N N . ILE A 1 187 ? 33.882 -3.062 -44.847 1.00 72.94 187 ILE A N 1
ATOM 1612 C CA . ILE A 1 187 ? 33.631 -3.750 -46.125 1.00 72.94 187 ILE A CA 1
ATOM 1613 C C . ILE A 1 187 ? 34.078 -2.875 -47.301 1.00 72.94 187 ILE A C 1
ATOM 1615 O O . ILE A 1 187 ? 34.761 -3.356 -48.209 1.00 72.94 187 ILE A O 1
ATOM 1619 N N . VAL A 1 188 ? 33.714 -1.592 -47.277 1.00 75.00 188 VAL A N 1
ATOM 1620 C CA . VAL A 1 188 ? 34.072 -0.612 -48.308 1.00 75.00 188 VAL A CA 1
ATOM 1621 C C . VAL A 1 188 ? 35.589 -0.426 -48.364 1.00 75.00 188 VAL A C 1
ATOM 1623 O O . VAL A 1 188 ? 36.177 -0.540 -49.436 1.00 75.00 188 VAL A O 1
ATOM 1626 N N . GLU A 1 189 ? 36.250 -0.225 -47.225 1.00 78.94 189 GLU A N 1
ATOM 1627 C CA . GLU A 1 189 ? 37.704 -0.072 -47.138 1.00 78.94 189 GLU A CA 1
ATOM 1628 C C . GLU A 1 189 ? 38.454 -1.305 -47.644 1.00 78.94 189 GLU A C 1
ATOM 1630 O O . GLU A 1 189 ? 39.425 -1.174 -48.392 1.00 78.94 189 GLU A O 1
ATOM 1635 N N . ASN A 1 190 ? 37.996 -2.506 -47.292 1.00 80.88 190 ASN A N 1
ATOM 1636 C CA . ASN A 1 190 ? 38.589 -3.748 -47.780 1.00 80.88 190 ASN A CA 1
ATOM 1637 C C . ASN A 1 190 ? 38.415 -3.895 -49.296 1.00 80.88 190 ASN A C 1
ATOM 1639 O O . ASN A 1 190 ? 39.357 -4.281 -49.993 1.00 80.88 190 ASN A O 1
ATOM 1643 N N . ASN A 1 191 ? 37.237 -3.557 -49.829 1.00 82.94 191 ASN A N 1
ATOM 1644 C CA . ASN A 1 191 ? 36.985 -3.573 -51.268 1.00 82.94 191 ASN A CA 1
ATOM 1645 C C . ASN A 1 191 ? 37.920 -2.595 -52.001 1.00 82.94 191 ASN A C 1
ATOM 1647 O O . ASN A 1 191 ? 38.656 -3.006 -52.900 1.00 82.94 191 ASN A O 1
ATOM 1651 N N . TRP A 1 192 ? 37.993 -1.344 -51.541 1.00 81.88 192 TRP A N 1
ATOM 1652 C CA . TRP A 1 192 ? 38.868 -0.324 -52.121 1.00 81.88 192 TRP A CA 1
ATOM 1653 C C . TRP A 1 192 ? 40.348 -0.673 -52.021 1.00 81.88 192 TRP A C 1
ATOM 1655 O O . TRP A 1 192 ? 41.081 -0.527 -52.997 1.00 81.88 192 TRP A O 1
ATOM 1665 N N . THR A 1 193 ? 40.793 -1.196 -50.879 1.00 82.81 193 THR A N 1
ATOM 1666 C CA . THR A 1 193 ? 42.173 -1.664 -50.703 1.00 82.81 193 THR A CA 1
ATOM 1667 C C . THR A 1 193 ? 42.505 -2.754 -51.717 1.00 82.81 193 THR A C 1
ATOM 1669 O O . THR A 1 193 ? 43.542 -2.694 -52.378 1.00 82.81 193 THR A O 1
ATOM 1672 N N . ASN A 1 194 ? 41.611 -3.730 -51.899 1.00 85.38 194 ASN A N 1
ATOM 1673 C CA . ASN A 1 194 ? 41.798 -4.804 -52.871 1.00 85.38 194 ASN A CA 1
ATOM 1674 C C . ASN A 1 194 ? 41.814 -4.284 -54.312 1.00 85.38 194 ASN A C 1
ATOM 1676 O O . ASN A 1 194 ? 42.652 -4.712 -55.106 1.00 85.38 194 ASN A O 1
ATOM 1680 N N . ARG A 1 195 ? 40.915 -3.357 -54.648 1.00 85.81 195 ARG A N 1
ATOM 1681 C CA . ARG A 1 195 ? 40.802 -2.745 -55.974 1.00 85.81 195 ARG A CA 1
ATOM 1682 C C . ARG A 1 195 ? 42.052 -1.944 -56.344 1.00 85.81 195 ARG A C 1
ATOM 1684 O O . ARG A 1 195 ? 42.669 -2.216 -57.372 1.00 85.81 195 ARG A O 1
ATOM 1691 N N . LEU A 1 196 ? 42.505 -1.059 -55.457 1.00 86.00 196 LEU A N 1
ATOM 1692 C CA . LEU A 1 196 ? 43.735 -0.278 -55.632 1.00 86.00 196 LEU A CA 1
ATOM 1693 C C . LEU A 1 196 ? 44.974 -1.175 -55.708 1.00 86.00 196 LEU A C 1
ATOM 1695 O O . LEU A 1 196 ? 45.827 -0.984 -56.571 1.00 86.00 196 LEU A O 1
ATOM 1699 N N . ASN A 1 197 ? 45.062 -2.209 -54.867 1.00 85.19 197 ASN A N 1
ATOM 1700 C CA . ASN A 1 197 ? 46.170 -3.161 -54.935 1.00 85.19 197 ASN A CA 1
ATOM 1701 C C . ASN A 1 197 ? 46.185 -3.939 -56.259 1.00 85.19 197 ASN A C 1
ATOM 1703 O O . ASN A 1 197 ? 47.264 -4.197 -56.790 1.00 85.19 197 ASN A O 1
ATOM 1707 N N . LYS A 1 198 ? 45.024 -4.298 -56.821 1.00 85.75 198 LYS A N 1
ATOM 1708 C CA . LYS A 1 198 ? 44.946 -4.917 -58.155 1.00 85.75 198 LYS A CA 1
ATOM 1709 C C . LYS A 1 198 ? 45.417 -3.960 -59.248 1.00 85.75 198 LYS A C 1
ATOM 1711 O O . LYS A 1 198 ? 46.193 -4.380 -60.102 1.00 85.75 198 LYS A O 1
ATOM 1716 N N . LEU A 1 199 ? 45.013 -2.689 -59.190 1.00 85.31 199 LEU A N 1
ATOM 1717 C CA . LEU A 1 199 ? 45.464 -1.656 -60.127 1.00 85.31 199 LEU A CA 1
ATOM 1718 C C . LEU A 1 199 ? 46.986 -1.454 -60.056 1.00 85.31 199 LEU A C 1
ATOM 1720 O O . LEU A 1 199 ? 47.661 -1.520 -61.080 1.00 85.31 199 LEU A O 1
ATOM 1724 N N . ARG A 1 200 ? 47.560 -1.329 -58.852 1.00 85.38 200 ARG A N 1
ATOM 1725 C CA . ARG A 1 200 ? 49.017 -1.172 -58.667 1.00 85.38 200 ARG A CA 1
ATOM 1726 C C . ARG A 1 200 ? 49.821 -2.369 -59.156 1.00 85.38 200 ARG A C 1
ATOM 1728 O O . ARG A 1 200 ? 50.925 -2.217 -59.673 1.00 85.38 200 ARG A O 1
ATOM 1735 N N . ASN A 1 201 ? 49.263 -3.568 -59.005 1.00 83.62 201 ASN A N 1
ATOM 1736 C CA . ASN A 1 201 ? 49.906 -4.811 -59.415 1.00 83.62 201 ASN A CA 1
ATOM 1737 C C . ASN A 1 201 ? 49.584 -5.227 -60.858 1.00 83.62 201 ASN A C 1
ATOM 1739 O O . ASN A 1 201 ? 50.059 -6.279 -61.290 1.00 83.62 201 ASN A O 1
ATOM 1743 N N . CYS A 1 202 ? 48.829 -4.429 -61.625 1.00 80.38 202 CYS A N 1
ATOM 1744 C CA . CYS A 1 202 ? 48.392 -4.816 -62.969 1.00 80.38 202 CYS A CA 1
ATOM 1745 C C . CYS A 1 202 ? 49.570 -5.088 -63.927 1.00 80.38 202 CYS A C 1
ATOM 1747 O O . CYS A 1 202 ? 49.449 -5.900 -64.848 1.00 80.38 202 CYS A O 1
ATOM 1749 N N . PHE A 1 203 ? 50.741 -4.494 -63.678 1.00 75.75 203 PHE A N 1
ATOM 1750 C CA . PHE A 1 203 ? 51.931 -4.611 -64.523 1.00 75.75 203 PHE A CA 1
ATOM 1751 C C . PHE A 1 203 ? 53.034 -5.545 -63.970 1.00 75.75 203 PHE A C 1
ATOM 1753 O O . PHE A 1 203 ? 54.038 -5.766 -64.635 1.00 75.75 203 PHE A O 1
ATOM 1760 N N . ASN A 1 204 ? 52.846 -6.191 -62.809 1.00 66.81 204 ASN A N 1
ATOM 1761 C CA . ASN A 1 204 ? 53.904 -6.970 -62.130 1.00 66.81 204 ASN A CA 1
ATOM 1762 C C . ASN A 1 204 ? 54.182 -8.390 -62.689 1.00 66.81 204 ASN A C 1
ATOM 1764 O O . ASN A 1 204 ? 54.991 -9.125 -62.119 1.00 66.81 204 ASN A O 1
ATOM 1768 N N . SER A 1 205 ? 53.547 -8.815 -63.788 1.00 58.66 205 SER A N 1
ATOM 1769 C CA . SER A 1 205 ? 53.764 -10.145 -64.387 1.00 58.66 205 SER A CA 1
ATOM 1770 C C . SER A 1 205 ? 54.760 -10.112 -65.551 1.00 58.66 205 SER A C 1
ATOM 1772 O O . SER A 1 205 ? 54.864 -9.117 -66.267 1.00 58.66 205 SER A O 1
ATOM 1774 N N . LYS A 1 206 ? 55.480 -11.229 -65.768 1.00 62.12 206 LYS A N 1
ATOM 1775 C CA . LYS A 1 206 ? 56.294 -11.436 -66.978 1.00 62.12 206 LYS A CA 1
ATOM 1776 C C . LYS A 1 206 ? 55.434 -11.135 -68.205 1.00 62.12 206 LYS A C 1
ATOM 1778 O O . LYS A 1 206 ? 54.339 -11.670 -68.354 1.00 62.12 206 LYS A O 1
ATOM 1783 N N . PHE A 1 207 ? 55.935 -10.223 -69.020 1.00 63.09 207 PHE A N 1
ATOM 1784 C CA . PHE A 1 207 ? 55.170 -9.534 -70.037 1.00 63.09 207 PHE A CA 1
ATOM 1785 C C . PHE A 1 207 ? 54.944 -10.429 -71.264 1.00 63.09 207 PHE A C 1
ATOM 1787 O O . PHE A 1 207 ? 55.893 -10.779 -71.964 1.00 63.09 207 PHE A O 1
ATOM 1794 N N . GLU A 1 208 ? 53.689 -10.784 -71.537 1.00 64.75 208 GLU A N 1
ATOM 1795 C CA . GLU A 1 208 ? 53.280 -11.451 -72.774 1.00 64.75 208 GLU A CA 1
ATOM 1796 C C . GLU A 1 208 ? 52.439 -10.481 -73.606 1.00 64.75 208 GLU A C 1
ATOM 1798 O O . GLU A 1 208 ? 51.483 -9.894 -73.100 1.00 64.75 208 GLU A O 1
ATOM 1803 N N . LYS A 1 209 ? 52.773 -10.327 -74.896 1.00 66.69 209 LYS A N 1
ATOM 1804 C CA . LYS A 1 209 ? 52.104 -9.391 -75.822 1.00 66.69 209 LYS A CA 1
ATOM 1805 C C . LYS A 1 209 ? 50.576 -9.563 -75.842 1.00 66.69 209 LYS A C 1
ATOM 1807 O O . LYS A 1 209 ? 49.852 -8.582 -75.946 1.00 66.69 209 LYS A O 1
ATOM 1812 N N . ASN A 1 210 ? 50.092 -10.790 -75.648 1.00 68.00 210 ASN A N 1
ATOM 1813 C CA . ASN A 1 210 ? 48.664 -11.122 -75.653 1.00 68.00 210 ASN A CA 1
ATOM 1814 C C . ASN A 1 210 ? 47.899 -10.615 -74.414 1.00 68.00 210 ASN A C 1
ATOM 1816 O O . ASN A 1 210 ? 46.675 -10.581 -74.439 1.00 68.00 210 ASN A O 1
ATOM 1820 N N . GLN A 1 211 ? 48.592 -10.203 -73.346 1.00 77.19 211 GLN A N 1
ATOM 1821 C CA . GLN A 1 211 ? 47.968 -9.723 -72.105 1.00 77.19 211 GLN A CA 1
ATOM 1822 C C . GLN A 1 211 ? 47.780 -8.196 -72.079 1.00 77.19 211 GLN A C 1
ATOM 1824 O O . GLN A 1 211 ? 47.120 -7.684 -71.179 1.00 77.19 211 GLN A O 1
ATOM 1829 N N . ILE A 1 212 ? 48.352 -7.452 -73.038 1.00 79.88 212 ILE A N 1
ATOM 1830 C CA . ILE A 1 212 ? 48.274 -5.980 -73.080 1.00 79.88 212 ILE A CA 1
ATOM 1831 C C . ILE A 1 212 ? 46.830 -5.534 -73.278 1.00 79.88 212 ILE A C 1
ATOM 1833 O O . ILE A 1 212 ? 46.296 -4.792 -72.458 1.00 79.88 212 ILE A O 1
ATOM 1837 N N . SER A 1 213 ? 46.173 -6.048 -74.318 1.00 81.38 213 SER A N 1
ATOM 1838 C CA . SER A 1 213 ? 44.812 -5.645 -74.660 1.00 81.38 213 SER A CA 1
ATOM 1839 C C . SER A 1 213 ? 43.798 -6.058 -73.582 1.00 81.38 213 SER A C 1
ATOM 1841 O O . SER A 1 213 ? 42.823 -5.350 -73.351 1.00 81.38 213 SER A O 1
ATOM 1843 N N . GLU A 1 214 ? 44.022 -7.175 -72.880 1.00 83.75 214 GLU A N 1
ATOM 1844 C CA . GLU A 1 214 ? 43.187 -7.588 -71.740 1.00 83.75 214 GLU A CA 1
ATOM 1845 C C . GLU A 1 214 ? 43.371 -6.666 -70.527 1.00 83.75 214 GLU A C 1
ATOM 1847 O O . GLU A 1 214 ? 42.388 -6.240 -69.918 1.00 83.75 214 GLU A O 1
ATOM 1852 N N . LYS A 1 215 ? 44.618 -6.301 -70.202 1.00 84.88 215 LYS A N 1
ATOM 1853 C CA . LYS A 1 215 ? 44.927 -5.367 -69.110 1.00 84.88 215 LYS A CA 1
ATOM 1854 C C . LYS A 1 215 ? 44.416 -3.956 -69.398 1.00 84.88 215 LYS A C 1
ATOM 1856 O O . LYS A 1 215 ? 43.883 -3.321 -68.492 1.00 84.88 215 LYS A O 1
ATOM 1861 N N . MET A 1 216 ? 44.514 -3.494 -70.644 1.00 85.69 216 MET A N 1
ATOM 1862 C CA . MET A 1 216 ? 43.946 -2.213 -71.068 1.00 85.69 216 MET A CA 1
ATOM 1863 C C . MET A 1 216 ? 42.424 -2.196 -70.928 1.00 85.69 216 MET A C 1
ATOM 1865 O O . MET A 1 216 ? 41.898 -1.272 -70.323 1.00 85.69 216 MET A O 1
ATOM 1869 N N . LYS A 1 217 ? 41.716 -3.244 -71.373 1.00 87.75 217 LYS A N 1
ATOM 1870 C CA . LYS A 1 217 ? 40.256 -3.347 -71.180 1.00 87.75 217 LYS A CA 1
ATOM 1871 C C . LYS A 1 217 ? 39.854 -3.320 -69.705 1.00 87.75 217 LYS A C 1
ATOM 1873 O O . LYS A 1 217 ? 38.871 -2.673 -69.354 1.00 87.75 217 LYS A O 1
ATOM 1878 N N . TYR A 1 218 ? 40.604 -4.008 -68.840 1.00 89.00 218 TYR A N 1
ATOM 1879 C CA . TYR A 1 218 ? 40.376 -3.956 -67.394 1.00 89.00 218 TYR A CA 1
ATOM 1880 C C . TYR A 1 218 ? 40.542 -2.527 -66.858 1.00 89.00 218 TYR A C 1
ATOM 1882 O O . TYR A 1 218 ? 39.646 -2.022 -66.188 1.00 89.00 218 TYR A O 1
ATOM 1890 N N . LEU A 1 219 ? 41.636 -1.847 -67.206 1.00 89.19 219 LEU A N 1
ATOM 1891 C CA . LEU A 1 219 ? 41.890 -0.468 -66.785 1.00 89.19 219 LEU A CA 1
ATOM 1892 C C . LEU A 1 219 ? 40.841 0.516 -67.323 1.00 89.19 219 LEU A C 1
ATOM 1894 O O . LEU A 1 219 ? 40.385 1.372 -66.576 1.00 89.19 219 LEU A O 1
ATOM 1898 N N . GLU A 1 220 ? 40.387 0.365 -68.567 1.00 91.06 220 GLU A N 1
ATOM 1899 C CA . GLU A 1 220 ? 39.294 1.170 -69.130 1.00 91.06 220 GLU A CA 1
ATOM 1900 C C . GLU A 1 220 ? 37.978 0.954 -68.373 1.00 91.06 220 GLU A C 1
ATOM 1902 O O . GLU A 1 220 ? 37.260 1.915 -68.089 1.00 91.06 220 GLU A O 1
ATOM 1907 N N . SER A 1 221 ? 37.672 -0.294 -68.003 1.00 91.56 221 SER A N 1
ATOM 1908 C CA . SER A 1 221 ? 36.479 -0.598 -67.208 1.00 91.56 221 SER A CA 1
ATOM 1909 C C . SER A 1 221 ? 36.559 -0.005 -65.799 1.00 91.56 221 SER A C 1
ATOM 1911 O O . SER A 1 221 ? 35.592 0.588 -65.327 1.00 91.56 221 SER A O 1
ATOM 1913 N N . GLU A 1 222 ? 37.732 -0.081 -65.167 1.00 89.81 222 GLU A N 1
ATOM 1914 C CA . GLU A 1 222 ? 37.998 0.511 -63.858 1.00 89.81 222 GLU A CA 1
ATOM 1915 C C . GLU A 1 222 ? 37.901 2.035 -63.912 1.00 89.81 222 GLU A C 1
ATOM 1917 O O . GLU A 1 222 ? 37.257 2.628 -63.053 1.00 89.81 222 GLU A O 1
ATOM 1922 N N . LYS A 1 223 ? 38.460 2.668 -64.950 1.00 91.56 223 LYS A N 1
ATOM 1923 C CA . LYS A 1 223 ? 38.360 4.113 -65.185 1.00 91.56 223 LYS A CA 1
ATOM 1924 C C . LYS A 1 223 ? 36.901 4.568 -65.267 1.00 91.56 223 LYS A C 1
ATOM 1926 O O . LYS A 1 223 ? 36.508 5.527 -64.605 1.00 91.56 223 LYS A O 1
ATOM 1931 N N . LEU A 1 224 ? 36.087 3.865 -66.059 1.00 91.00 224 LEU A N 1
ATOM 1932 C CA . LEU A 1 224 ? 34.662 4.164 -66.198 1.00 91.00 224 LEU A CA 1
ATOM 1933 C C . LEU A 1 224 ? 33.925 3.999 -64.864 1.00 91.00 224 LEU A C 1
ATOM 1935 O O . LEU A 1 224 ? 33.046 4.793 -64.533 1.00 91.00 224 LEU A O 1
ATOM 1939 N N . GLU A 1 225 ? 34.286 2.978 -64.090 1.00 88.50 225 GLU A N 1
ATOM 1940 C CA . GLU A 1 225 ? 33.674 2.734 -62.793 1.00 88.50 225 GLU A CA 1
ATOM 1941 C C . GLU A 1 225 ? 34.079 3.784 -61.748 1.00 88.50 225 GLU A C 1
ATOM 1943 O O . GLU A 1 225 ? 33.208 4.224 -61.002 1.00 88.50 225 GLU A O 1
ATOM 1948 N N . MET A 1 226 ? 35.329 4.271 -61.736 1.00 88.12 226 MET A N 1
ATOM 1949 C CA . MET A 1 226 ? 35.730 5.406 -60.885 1.00 88.12 226 MET A CA 1
ATOM 1950 C C . MET A 1 226 ? 34.878 6.638 -61.172 1.00 88.12 226 MET A C 1
ATOM 1952 O O . MET A 1 226 ? 34.352 7.251 -60.243 1.00 88.12 226 MET A O 1
ATOM 1956 N N . ARG A 1 227 ? 34.676 6.954 -62.455 1.00 88.88 227 ARG A N 1
ATOM 1957 C CA . ARG A 1 227 ? 33.833 8.075 -62.876 1.00 88.88 227 ARG A CA 1
ATOM 1958 C C . ARG A 1 227 ? 32.376 7.891 -62.466 1.00 88.88 227 ARG A C 1
ATOM 1960 O O . ARG A 1 227 ? 31.765 8.813 -61.939 1.00 88.88 227 ARG A O 1
ATOM 1967 N N . LYS A 1 228 ? 31.824 6.692 -62.656 1.00 89.31 228 LYS A N 1
ATOM 1968 C CA . LYS A 1 228 ? 30.452 6.383 -62.244 1.00 89.31 228 LYS A CA 1
ATOM 1969 C C . LYS A 1 228 ? 30.273 6.532 -60.730 1.00 89.31 228 LYS A C 1
ATOM 1971 O O . LYS A 1 228 ? 29.319 7.157 -60.283 1.00 89.31 228 LYS A O 1
ATOM 1976 N N . ILE A 1 229 ? 31.197 5.990 -59.936 1.00 85.25 229 ILE A N 1
ATOM 1977 C CA . ILE A 1 229 ? 31.136 6.106 -58.474 1.00 85.25 229 ILE A CA 1
ATOM 1978 C C . ILE A 1 229 ? 31.323 7.570 -58.051 1.00 85.25 229 ILE A C 1
ATOM 1980 O O . ILE A 1 229 ? 30.687 8.012 -57.096 1.00 85.25 229 ILE A O 1
ATOM 1984 N N . TYR A 1 230 ? 32.140 8.349 -58.761 1.00 86.25 230 TYR A N 1
ATOM 1985 C CA . TYR A 1 230 ? 32.264 9.786 -58.526 1.00 86.25 230 TYR A CA 1
ATOM 1986 C C . T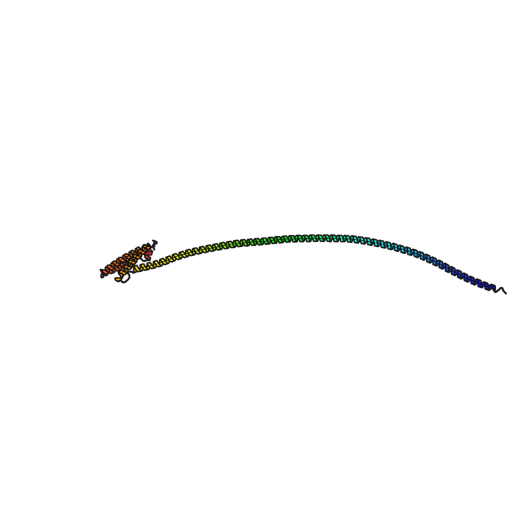YR A 1 230 ? 30.939 10.517 -58.761 1.00 86.25 230 TYR A C 1
ATOM 1988 O O . TYR A 1 230 ? 30.513 11.275 -57.897 1.00 86.25 230 TYR A O 1
ATOM 1996 N N . GLU A 1 231 ? 30.250 10.252 -59.869 1.00 87.56 231 GLU A N 1
ATOM 1997 C CA . GLU A 1 231 ? 28.937 10.846 -60.154 1.00 87.56 231 GLU A CA 1
ATOM 1998 C C . GLU A 1 231 ? 27.890 10.490 -59.082 1.00 87.56 231 GLU A C 1
ATOM 2000 O O . GLU A 1 231 ? 27.027 11.307 -58.762 1.00 87.56 231 GLU A O 1
ATOM 2005 N N . GLU A 1 232 ? 27.982 9.294 -58.495 1.00 83.69 232 GLU A N 1
ATOM 2006 C CA . GLU A 1 232 ? 27.075 8.828 -57.439 1.00 83.69 232 GLU A CA 1
ATOM 2007 C C . GLU A 1 232 ? 27.424 9.371 -56.042 1.00 83.69 232 GLU A C 1
ATOM 2009 O O . GLU A 1 232 ? 26.528 9.596 -55.228 1.00 83.69 232 GLU A O 1
ATOM 2014 N N . THR A 1 233 ? 28.711 9.559 -55.734 1.00 79.75 233 THR A N 1
ATOM 2015 C CA . THR A 1 233 ? 29.187 9.846 -54.365 1.00 79.75 233 THR A CA 1
ATOM 2016 C C . THR A 1 233 ? 29.781 11.239 -54.174 1.00 79.75 233 THR A C 1
ATOM 2018 O O . THR A 1 233 ? 29.911 11.683 -53.037 1.00 79.75 233 THR A O 1
ATOM 2021 N N . GLY A 1 234 ? 30.161 11.924 -55.253 1.00 79.12 234 GLY A N 1
ATOM 2022 C CA . GLY A 1 234 ? 30.828 13.229 -55.243 1.00 79.12 234 GLY A CA 1
ATOM 2023 C C . GLY A 1 234 ? 32.289 13.214 -54.777 1.00 79.12 234 GLY A C 1
ATOM 2024 O O . GLY A 1 234 ? 32.907 14.273 -54.704 1.00 79.12 234 GLY A O 1
ATOM 2025 N N . LYS A 1 235 ? 32.863 12.043 -54.467 1.00 80.69 235 LYS A N 1
ATOM 2026 C CA . LYS A 1 235 ? 34.181 11.938 -53.821 1.00 80.69 235 LYS A CA 1
ATOM 2027 C C . LYS A 1 235 ? 35.328 12.223 -54.783 1.00 80.69 235 LYS A C 1
ATOM 2029 O O . LYS A 1 235 ? 35.654 11.407 -55.643 1.00 80.69 235 LYS A O 1
ATOM 2034 N N . THR A 1 236 ? 35.978 13.364 -54.597 1.00 82.75 236 THR A N 1
ATOM 2035 C CA . THR A 1 236 ? 37.002 13.910 -55.503 1.00 82.75 236 THR A CA 1
ATOM 2036 C C . THR A 1 236 ? 38.219 13.005 -55.703 1.00 82.75 236 THR A C 1
ATOM 2038 O O . THR A 1 236 ? 38.747 12.959 -56.810 1.00 82.75 236 THR A O 1
ATOM 2041 N N . PHE A 1 237 ? 38.608 12.202 -54.706 1.00 83.12 237 PHE A N 1
ATOM 2042 C CA . PHE A 1 237 ? 39.741 11.272 -54.824 1.00 83.12 237 PHE A CA 1
ATOM 2043 C C . PHE A 1 237 ? 39.594 10.235 -55.949 1.00 83.12 237 PHE A C 1
ATOM 2045 O O . PHE A 1 237 ? 40.579 9.643 -56.390 1.00 83.12 237 PHE A O 1
ATOM 2052 N N . LEU A 1 238 ? 38.363 9.972 -56.395 1.00 85.62 238 LEU A N 1
ATOM 2053 C CA . LEU A 1 238 ? 38.091 9.057 -57.500 1.00 85.62 238 LEU A CA 1
ATOM 2054 C C . LEU A 1 238 ? 38.590 9.615 -58.836 1.00 85.62 238 LEU A C 1
ATOM 2056 O O . LEU A 1 238 ? 38.996 8.831 -59.691 1.00 85.62 238 LEU A O 1
ATOM 2060 N N . LEU A 1 239 ? 38.621 10.943 -58.989 1.00 87.19 239 LEU A N 1
ATOM 2061 C CA . LEU A 1 239 ? 39.161 11.611 -60.173 1.00 87.19 239 LEU A CA 1
ATOM 2062 C C . LEU A 1 239 ? 40.687 11.469 -60.245 1.00 87.19 239 LEU A C 1
ATOM 2064 O O . LEU A 1 239 ? 41.209 11.173 -61.314 1.00 87.19 239 LEU A O 1
ATOM 2068 N N . ASP A 1 240 ? 41.390 11.564 -59.113 1.00 85.31 240 ASP A N 1
ATOM 2069 C CA . ASP A 1 240 ? 42.842 11.334 -59.042 1.00 85.31 240 ASP A CA 1
ATOM 2070 C C . ASP A 1 240 ? 43.217 9.901 -59.462 1.00 85.31 240 ASP A C 1
ATOM 2072 O O . ASP A 1 240 ? 44.213 9.670 -60.157 1.00 85.31 240 ASP A O 1
ATOM 2076 N N . ILE A 1 241 ? 42.416 8.911 -59.042 1.00 87.44 241 ILE A N 1
ATOM 2077 C CA . ILE A 1 241 ? 42.593 7.515 -59.468 1.00 87.44 241 ILE A CA 1
ATOM 2078 C C . ILE A 1 241 ? 42.281 7.386 -60.964 1.00 87.44 241 ILE A C 1
ATOM 2080 O O . ILE A 1 241 ? 43.015 6.703 -61.675 1.00 87.44 241 ILE A O 1
ATOM 2084 N N . GLU A 1 242 ? 41.215 8.031 -61.446 1.00 91.12 242 GLU A N 1
ATOM 2085 C CA . GLU A 1 242 ? 40.831 8.034 -62.860 1.00 91.12 242 GLU A CA 1
ATOM 2086 C C . GLU A 1 242 ? 41.950 8.587 -63.759 1.00 91.12 242 GLU A C 1
ATOM 2088 O O . GLU A 1 242 ? 42.290 7.969 -64.769 1.00 91.12 242 GLU A O 1
ATOM 2093 N N . GLU A 1 243 ? 42.546 9.7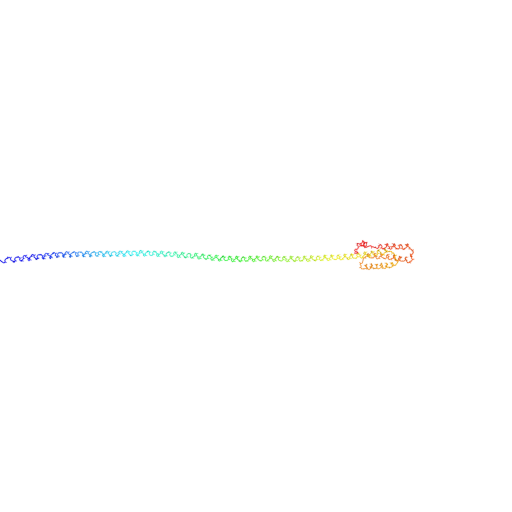17 -63.377 1.00 89.44 243 GLU A N 1
ATOM 2094 C CA . GLU A 1 243 ? 43.656 10.356 -64.087 1.00 89.44 243 GLU A CA 1
ATOM 2095 C C . GLU A 1 243 ? 44.901 9.462 -64.085 1.00 89.44 243 GLU A C 1
ATOM 2097 O O . GLU A 1 243 ? 45.470 9.194 -65.143 1.00 89.44 243 GLU A O 1
ATOM 2102 N N . SER A 1 244 ? 45.242 8.880 -62.928 1.00 89.81 244 SER A N 1
ATOM 2103 C CA . SER A 1 244 ? 46.348 7.918 -62.812 1.00 89.81 244 SER A CA 1
ATOM 2104 C C . SER A 1 244 ? 46.154 6.700 -63.728 1.00 89.81 244 SER A C 1
ATOM 2106 O O . SER A 1 244 ? 47.115 6.180 -64.296 1.00 89.81 244 SER A O 1
ATOM 2108 N N . ILE A 1 245 ? 44.914 6.217 -63.881 1.00 90.94 245 ILE A N 1
ATOM 2109 C CA . ILE A 1 245 ? 44.594 5.117 -64.799 1.00 90.94 245 ILE A CA 1
ATOM 2110 C C . ILE A 1 245 ? 44.751 5.556 -66.263 1.00 90.94 245 ILE A C 1
ATOM 2112 O O . ILE A 1 245 ? 45.248 4.764 -67.065 1.00 90.94 245 ILE A O 1
ATOM 2116 N N . GLU A 1 246 ? 44.372 6.786 -66.627 1.00 92.00 246 GLU A N 1
ATOM 2117 C CA . GLU A 1 246 ? 44.550 7.278 -68.001 1.00 92.00 246 GLU A CA 1
ATOM 2118 C C . GLU A 1 246 ? 46.030 7.387 -68.382 1.00 92.00 246 GLU A C 1
ATOM 2120 O O . GLU A 1 246 ? 46.403 6.905 -69.450 1.00 92.00 246 GLU A O 1
ATOM 2125 N N . GLU A 1 247 ? 46.890 7.900 -67.498 1.00 90.81 247 GLU A N 1
ATOM 2126 C CA . GLU A 1 247 ? 48.342 7.947 -67.743 1.00 90.81 247 GLU A CA 1
ATOM 2127 C C . GLU A 1 247 ? 48.924 6.544 -67.999 1.00 90.81 247 GLU A C 1
ATOM 2129 O O . GLU A 1 247 ? 49.754 6.335 -68.889 1.00 90.81 247 GLU A O 1
ATOM 2134 N N . ILE A 1 248 ? 48.454 5.541 -67.248 1.00 90.50 248 ILE A N 1
ATOM 2135 C CA . ILE A 1 248 ? 48.860 4.143 -67.431 1.00 90.50 248 ILE A CA 1
ATOM 2136 C C . ILE A 1 248 ? 48.353 3.598 -68.771 1.00 90.50 248 ILE A C 1
ATOM 2138 O O . ILE A 1 248 ? 49.094 2.899 -69.467 1.00 90.50 248 ILE A O 1
ATOM 2142 N N . LEU A 1 249 ? 47.110 3.904 -69.152 1.00 91.06 249 LEU A N 1
ATOM 2143 C CA . LEU A 1 249 ? 46.538 3.503 -70.440 1.00 91.06 249 LEU A CA 1
ATOM 2144 C C . LEU A 1 249 ? 47.320 4.095 -71.617 1.00 91.06 249 LEU A C 1
ATOM 2146 O O . LEU A 1 249 ? 47.581 3.383 -72.589 1.00 91.06 249 LEU A O 1
ATOM 2150 N N . GLU A 1 250 ? 47.736 5.359 -71.537 1.00 91.50 250 GLU A N 1
ATOM 2151 C CA . GLU A 1 250 ? 48.569 5.999 -72.559 1.00 91.50 250 GLU A CA 1
ATOM 2152 C C . GLU A 1 250 ? 49.928 5.308 -72.719 1.00 91.50 250 GLU A C 1
ATOM 2154 O O . GLU A 1 250 ? 50.346 5.004 -73.842 1.00 91.50 250 GLU A O 1
ATOM 2159 N N . GLU A 1 251 ? 50.596 4.968 -71.615 1.00 90.12 251 GLU A N 1
ATOM 2160 C CA . GLU A 1 251 ? 51.863 4.235 -71.675 1.00 90.12 251 GLU A CA 1
ATOM 2161 C C . GLU A 1 251 ? 51.682 2.774 -72.135 1.00 90.12 251 GLU A C 1
ATOM 2163 O O . GLU A 1 251 ? 52.564 2.226 -72.805 1.00 90.12 251 GLU A O 1
ATOM 2168 N N . PHE A 1 252 ? 50.525 2.145 -71.892 1.00 89.38 252 PHE A N 1
ATOM 2169 C CA . PHE A 1 252 ? 50.201 0.842 -72.486 1.00 89.38 252 PHE A CA 1
ATOM 2170 C C . PHE A 1 252 ? 50.016 0.940 -74.004 1.00 89.38 252 PHE A C 1
ATOM 2172 O O . PHE A 1 252 ? 50.577 0.111 -74.720 1.00 89.38 252 PHE A O 1
ATOM 2179 N N . ARG A 1 253 ? 49.315 1.971 -74.505 1.00 89.75 253 ARG A N 1
ATOM 2180 C CA . ARG A 1 253 ? 49.181 2.249 -75.951 1.00 89.75 253 ARG A CA 1
ATOM 2181 C C . ARG A 1 253 ? 50.552 2.478 -76.592 1.00 89.75 253 ARG A C 1
ATOM 2183 O O . ARG A 1 253 ? 50.841 1.963 -77.673 1.00 89.75 253 ARG A O 1
ATOM 2190 N N . ARG A 1 254 ? 51.435 3.213 -75.910 1.00 88.12 254 ARG A N 1
ATOM 2191 C CA . ARG A 1 254 ? 52.817 3.440 -76.354 1.00 88.12 254 ARG A CA 1
ATOM 2192 C C . ARG A 1 254 ? 53.616 2.138 -76.414 1.00 88.12 254 ARG A C 1
ATOM 2194 O O . ARG A 1 254 ? 54.336 1.910 -77.387 1.00 88.12 254 ARG A O 1
ATOM 2201 N N . LEU A 1 255 ? 53.497 1.284 -75.399 1.00 87.00 255 LEU A N 1
ATOM 2202 C CA . LEU A 1 255 ? 54.169 -0.011 -75.372 1.00 87.00 255 LEU A CA 1
ATOM 2203 C C . LEU A 1 255 ? 53.635 -0.954 -76.460 1.00 87.00 255 LEU A C 1
ATOM 2205 O O . LEU A 1 255 ? 54.435 -1.593 -77.141 1.00 87.00 255 LEU A O 1
ATOM 2209 N N . GLU A 1 256 ? 52.317 -1.005 -76.668 1.00 87.25 256 GLU A N 1
ATOM 2210 C CA . GLU A 1 256 ? 51.677 -1.752 -77.759 1.00 87.25 256 GLU A CA 1
ATOM 2211 C C . GLU A 1 256 ? 52.242 -1.316 -79.118 1.00 87.25 256 GLU A C 1
ATOM 2213 O O . GLU A 1 256 ? 52.772 -2.146 -79.861 1.00 87.25 256 GLU A O 1
ATOM 2218 N N . TYR A 1 257 ? 52.288 -0.005 -79.377 1.00 88.06 257 TYR A N 1
ATOM 2219 C CA . TYR A 1 257 ? 52.870 0.559 -80.595 1.00 88.06 257 TYR A CA 1
ATOM 2220 C C . TYR A 1 257 ? 54.334 0.140 -80.808 1.00 88.06 257 TYR A C 1
ATOM 2222 O O . TYR A 1 257 ? 54.714 -0.254 -81.914 1.00 88.06 257 TYR A O 1
ATOM 2230 N N . VAL A 1 258 ? 55.173 0.201 -79.766 1.00 86.75 258 VAL A N 1
ATOM 2231 C CA . VAL A 1 258 ? 56.595 -0.185 -79.851 1.00 86.75 258 VAL A CA 1
ATOM 2232 C C . VAL A 1 258 ? 56.744 -1.686 -80.120 1.00 86.75 258 VAL A C 1
ATOM 2234 O O . VAL A 1 258 ? 57.612 -2.088 -80.890 1.00 86.75 258 VAL A O 1
ATOM 2237 N N . LEU A 1 259 ? 55.889 -2.531 -79.546 1.00 84.25 259 LEU A N 1
ATOM 2238 C CA . LEU A 1 259 ? 55.916 -3.983 -79.761 1.00 84.25 259 LEU A CA 1
ATOM 2239 C C . LEU A 1 259 ? 55.374 -4.420 -81.124 1.00 84.25 259 LEU A C 1
ATOM 2241 O O . LEU A 1 259 ? 55.630 -5.549 -81.558 1.00 84.25 259 LEU A O 1
ATOM 2245 N N . GLU A 1 260 ? 54.571 -3.586 -81.772 1.00 85.75 260 GLU A N 1
ATOM 2246 C CA . GLU A 1 260 ? 54.072 -3.819 -83.125 1.00 85.75 260 GLU A CA 1
ATOM 2247 C C . GLU A 1 260 ? 55.043 -3.312 -84.191 1.00 85.75 260 GLU A C 1
ATOM 2249 O O . GLU A 1 260 ? 55.305 -4.029 -85.155 1.00 85.75 260 GLU A O 1
ATOM 2254 N N . ASN A 1 261 ? 55.625 -2.128 -83.989 1.00 86.38 261 ASN A N 1
ATOM 2255 C CA . ASN A 1 261 ? 56.396 -1.429 -85.019 1.00 86.38 261 ASN A CA 1
ATOM 2256 C C . ASN A 1 261 ? 57.920 -1.503 -84.816 1.00 86.38 261 ASN A C 1
ATOM 2258 O O . ASN A 1 261 ? 58.675 -1.439 -85.784 1.00 86.38 261 ASN A O 1
ATOM 2262 N N . GLU A 1 262 ? 58.395 -1.670 -83.578 1.00 86.12 262 GLU A N 1
ATOM 2263 C CA . GLU A 1 262 ? 59.822 -1.707 -83.221 1.00 86.12 262 GLU A CA 1
ATOM 2264 C C . GLU A 1 262 ? 60.182 -2.910 -82.305 1.00 86.12 262 GLU A C 1
ATOM 2266 O O . GLU A 1 262 ? 60.876 -2.738 -81.298 1.00 86.12 262 GLU A O 1
ATOM 2271 N N . PRO A 1 263 ? 59.782 -4.161 -82.626 1.00 79.94 263 PRO A N 1
ATOM 2272 C CA . PRO A 1 263 ? 59.900 -5.303 -81.704 1.00 79.94 263 PRO A CA 1
ATOM 2273 C C . PRO A 1 263 ? 61.347 -5.681 -81.336 1.00 79.94 263 PRO A C 1
ATOM 2275 O O . PRO A 1 263 ? 61.589 -6.309 -80.305 1.00 79.94 263 PRO A O 1
ATOM 2278 N N . SER A 1 264 ? 62.327 -5.293 -82.156 1.00 83.69 264 SER A N 1
ATOM 2279 C CA . SER A 1 264 ? 63.756 -5.528 -81.899 1.00 83.69 264 SER A CA 1
ATOM 2280 C C . SER A 1 264 ? 64.404 -4.441 -81.027 1.00 83.69 264 SER A C 1
ATOM 2282 O O . SER A 1 264 ? 65.544 -4.611 -80.586 1.00 83.69 264 SER A O 1
ATOM 2284 N N . ASN A 1 265 ? 63.705 -3.330 -80.756 1.00 86.50 265 ASN A N 1
ATOM 2285 C CA . ASN A 1 265 ? 64.215 -2.194 -79.989 1.00 86.50 265 ASN A CA 1
ATOM 2286 C C . ASN A 1 265 ? 64.068 -2.429 -78.477 1.00 86.50 265 ASN A C 1
ATOM 2288 O O . ASN A 1 265 ? 63.205 -1.868 -77.800 1.00 86.50 265 ASN A O 1
ATOM 2292 N N . LYS A 1 266 ? 64.944 -3.283 -77.937 1.00 83.81 266 LYS A N 1
ATOM 2293 C CA . LYS A 1 266 ? 64.915 -3.682 -76.520 1.00 83.81 266 LYS A CA 1
ATOM 2294 C C . LYS A 1 266 ? 65.033 -2.501 -75.550 1.00 83.81 266 LYS A C 1
ATOM 2296 O O . LYS A 1 266 ? 64.397 -2.550 -74.503 1.00 83.81 266 LYS A O 1
ATOM 2301 N N . SER A 1 267 ? 65.790 -1.452 -75.897 1.00 87.62 267 SER A N 1
ATOM 2302 C CA . SER A 1 267 ? 65.920 -0.248 -75.056 1.00 87.62 267 SER A CA 1
ATOM 2303 C C . SER A 1 267 ? 64.570 0.436 -74.876 1.00 87.62 267 SER A C 1
ATOM 2305 O O . SER A 1 267 ? 64.131 0.663 -73.754 1.00 87.62 267 SER A O 1
ATOM 2307 N N . ARG A 1 268 ? 63.858 0.674 -75.981 1.00 85.69 268 ARG A N 1
ATOM 2308 C CA . ARG A 1 268 ? 62.573 1.377 -75.961 1.00 85.69 268 ARG A CA 1
ATOM 2309 C C . ARG A 1 268 ? 61.458 0.558 -75.309 1.00 85.69 268 ARG A C 1
ATOM 2311 O O . ARG A 1 268 ? 60.624 1.116 -74.601 1.00 85.69 268 ARG A O 1
ATOM 2318 N N . ILE A 1 269 ? 61.472 -0.765 -75.489 1.00 84.81 269 ILE A N 1
ATOM 2319 C CA . ILE A 1 269 ? 60.567 -1.683 -74.777 1.00 84.81 269 ILE A CA 1
ATOM 2320 C C . ILE A 1 269 ? 60.830 -1.620 -73.265 1.00 84.81 269 ILE A C 1
ATOM 2322 O O . ILE A 1 269 ? 59.891 -1.536 -72.475 1.00 84.81 269 ILE A O 1
ATOM 2326 N N . GLN A 1 270 ? 62.101 -1.621 -72.853 1.00 85.06 270 GLN A N 1
ATOM 2327 C CA . GLN A 1 270 ? 62.480 -1.524 -71.444 1.00 85.06 270 GLN A CA 1
ATOM 2328 C C . GLN A 1 270 ? 62.128 -0.158 -70.838 1.00 85.06 270 GLN A C 1
ATOM 2330 O O . GLN A 1 270 ? 61.697 -0.102 -69.686 1.00 85.06 270 GLN A O 1
ATOM 2335 N N . GLU A 1 271 ? 62.269 0.931 -71.593 1.00 87.88 271 GLU A N 1
ATOM 2336 C CA . GLU A 1 271 ? 61.852 2.277 -71.184 1.00 87.88 271 GLU A CA 1
ATOM 2337 C C . GLU A 1 271 ? 60.346 2.346 -70.915 1.00 87.88 271 GLU A C 1
ATOM 2339 O O . GLU A 1 271 ? 59.954 2.741 -69.818 1.00 87.88 271 GLU A O 1
ATOM 2344 N N . CYS A 1 272 ? 59.512 1.885 -71.856 1.00 86.69 272 CYS A N 1
ATOM 2345 C CA . CYS A 1 272 ? 58.053 1.854 -71.687 1.00 86.69 272 CYS A CA 1
ATOM 2346 C C . CYS A 1 272 ? 57.650 0.925 -70.529 1.00 86.69 272 CYS A C 1
ATOM 2348 O O . CYS A 1 272 ? 56.818 1.273 -69.698 1.00 86.69 272 CYS A O 1
ATOM 2350 N N . SER A 1 273 ? 58.302 -0.236 -70.399 1.00 85.00 273 SER A N 1
ATOM 2351 C CA . SER A 1 273 ? 58.066 -1.151 -69.277 1.00 85.00 273 SER A CA 1
ATOM 2352 C C . SER A 1 273 ? 58.449 -0.536 -67.926 1.00 85.00 273 SER A C 1
ATOM 2354 O O . SER A 1 273 ? 57.785 -0.781 -66.921 1.00 85.00 273 SER A O 1
ATOM 2356 N N . SER A 1 274 ? 59.521 0.254 -67.876 1.00 86.19 274 SER A N 1
ATOM 2357 C CA . SER A 1 274 ? 59.947 0.935 -66.651 1.00 86.19 274 SER A CA 1
ATOM 2358 C C . SER A 1 274 ? 59.032 2.114 -66.318 1.00 86.19 274 SER A C 1
ATOM 2360 O O . SER A 1 274 ? 58.780 2.363 -65.142 1.00 86.19 274 SER A O 1
ATOM 2362 N N . ALA A 1 275 ? 58.532 2.831 -67.330 1.00 87.75 275 ALA A N 1
ATOM 2363 C CA . ALA A 1 275 ? 57.547 3.899 -67.172 1.00 87.75 275 ALA A CA 1
ATOM 2364 C C . ALA A 1 275 ? 56.225 3.348 -66.626 1.00 87.75 275 ALA A C 1
ATOM 2366 O O . ALA A 1 275 ? 55.771 3.807 -65.581 1.00 87.75 275 ALA A O 1
ATOM 2367 N N . LEU A 1 276 ? 55.691 2.285 -67.235 1.00 87.38 276 LEU A N 1
ATOM 2368 C CA . LEU A 1 276 ? 54.491 1.599 -66.753 1.00 87.38 276 LEU A CA 1
ATOM 2369 C C . LEU A 1 276 ? 54.640 1.115 -65.316 1.00 87.38 276 LEU A C 1
ATOM 2371 O O . LEU A 1 276 ? 53.782 1.405 -64.494 1.00 87.38 276 LEU A O 1
ATOM 2375 N N . SER A 1 277 ? 55.751 0.455 -64.977 1.00 86.31 277 SER A N 1
ATOM 2376 C CA . SER A 1 277 ? 55.987 0.013 -63.599 1.00 86.31 277 SER A CA 1
ATOM 2377 C C . SER A 1 277 ? 56.006 1.173 -62.597 1.00 86.31 277 SER A C 1
ATOM 2379 O O . SER A 1 277 ? 55.583 0.990 -61.456 1.00 86.31 277 SER A O 1
ATOM 2381 N N . LYS A 1 278 ? 56.503 2.353 -62.988 1.00 86.81 278 LYS A N 1
ATOM 2382 C CA . LYS A 1 278 ? 56.498 3.543 -62.126 1.00 86.81 278 LYS A CA 1
ATOM 2383 C C . LYS A 1 278 ? 55.095 4.124 -61.987 1.00 86.81 278 LYS A C 1
ATOM 2385 O O . LYS A 1 278 ? 54.685 4.387 -60.863 1.00 86.81 278 LYS A O 1
ATOM 2390 N N . LEU A 1 279 ? 54.367 4.279 -63.092 1.00 88.19 279 LEU A N 1
ATOM 2391 C CA . LEU A 1 279 ? 53.008 4.827 -63.097 1.00 88.19 279 LEU A CA 1
ATOM 2392 C C . LEU A 1 279 ? 52.029 3.926 -62.337 1.00 88.19 279 LEU A C 1
ATOM 2394 O O . LEU A 1 279 ? 51.251 4.407 -61.520 1.00 88.19 279 LEU A O 1
ATOM 2398 N N . THR A 1 280 ? 52.125 2.602 -62.489 1.00 86.06 280 THR A N 1
ATOM 2399 C CA . THR A 1 280 ? 51.260 1.676 -61.742 1.00 86.06 280 THR A CA 1
ATOM 2400 C C . THR A 1 280 ? 51.539 1.715 -60.246 1.00 86.06 280 THR A C 1
ATOM 2402 O O . THR A 1 280 ? 50.613 1.628 -59.448 1.00 86.06 280 THR A O 1
ATOM 2405 N N . LEU A 1 281 ? 52.796 1.889 -59.831 1.00 85.31 281 LEU A N 1
ATOM 2406 C CA . LEU A 1 281 ? 53.131 2.079 -58.417 1.00 85.31 281 LEU A CA 1
ATOM 2407 C C . LEU A 1 281 ? 52.758 3.474 -57.897 1.00 85.31 281 LEU A C 1
ATOM 2409 O O . LEU A 1 281 ? 52.587 3.616 -56.685 1.00 85.31 281 LEU A O 1
ATOM 2413 N N . ALA A 1 282 ? 52.611 4.466 -58.776 1.00 85.19 282 ALA A N 1
ATOM 2414 C CA . ALA A 1 282 ? 52.200 5.823 -58.429 1.00 85.19 282 ALA A CA 1
ATOM 2415 C C . ALA A 1 282 ? 50.699 5.953 -58.120 1.00 85.19 282 ALA A C 1
ATOM 2417 O O . ALA A 1 282 ? 50.324 6.923 -57.465 1.00 85.19 282 ALA A O 1
ATOM 2418 N N . ILE A 1 283 ? 49.864 4.971 -58.500 1.00 86.19 283 ILE A N 1
ATOM 2419 C CA . ILE A 1 283 ? 48.454 4.938 -58.079 1.00 86.19 283 ILE A CA 1
ATOM 2420 C C . ILE A 1 283 ? 48.394 4.989 -56.540 1.00 86.19 283 ILE A C 1
ATOM 2422 O O . ILE A 1 283 ? 48.992 4.116 -55.888 1.00 86.19 283 ILE A O 1
ATOM 2426 N N . PRO A 1 284 ? 47.668 5.962 -55.953 1.00 84.06 284 PRO A N 1
ATOM 2427 C CA . PRO A 1 284 ? 47.607 6.140 -54.510 1.00 84.06 284 PRO A CA 1
ATOM 2428 C C . PRO A 1 284 ? 47.090 4.907 -53.764 1.00 84.06 284 PRO A C 1
ATOM 2430 O O . PRO A 1 284 ? 46.158 4.227 -54.201 1.00 84.06 284 PRO A O 1
ATOM 2433 N N . THR A 1 285 ? 47.651 4.632 -52.587 1.00 83.81 285 THR A N 1
ATOM 2434 C CA . THR A 1 285 ? 47.050 3.656 -51.662 1.00 83.81 285 THR A CA 1
ATOM 2435 C C . THR A 1 285 ? 45.842 4.228 -50.937 1.00 83.81 285 THR A C 1
ATOM 2437 O O . THR A 1 285 ? 45.729 5.436 -50.746 1.00 83.81 285 THR A O 1
ATOM 2440 N N . LEU A 1 286 ? 44.983 3.353 -50.404 1.00 81.69 286 LEU A N 1
ATOM 2441 C CA . LEU A 1 286 ? 43.882 3.790 -49.545 1.00 81.69 286 LEU A CA 1
ATOM 2442 C C . LEU A 1 286 ? 44.373 4.620 -48.344 1.00 81.69 286 LEU A C 1
ATOM 2444 O O . LEU A 1 286 ? 43.723 5.580 -47.947 1.00 81.69 286 LEU A O 1
ATOM 2448 N N . ALA A 1 287 ? 45.534 4.275 -47.779 1.00 81.00 287 ALA A N 1
ATOM 2449 C CA . ALA A 1 287 ? 46.141 5.016 -46.675 1.00 81.00 287 ALA A CA 1
ATOM 2450 C C . ALA A 1 287 ? 46.626 6.414 -47.101 1.00 81.00 287 ALA A C 1
ATOM 2452 O O . ALA A 1 287 ? 46.439 7.378 -46.359 1.00 81.00 287 ALA A O 1
ATOM 2453 N N . GLU A 1 288 ? 47.213 6.534 -48.295 1.00 83.25 288 GLU A N 1
ATOM 2454 C CA . GLU A 1 288 ? 47.626 7.818 -48.872 1.00 83.25 288 GLU A CA 1
ATOM 2455 C C . GLU A 1 288 ? 46.419 8.705 -49.178 1.00 83.25 288 GLU A C 1
ATOM 2457 O O . GLU A 1 288 ? 46.426 9.875 -48.803 1.00 83.25 288 GLU A O 1
ATOM 2462 N N . LEU A 1 289 ? 45.357 8.144 -49.764 1.00 81.31 289 LEU A N 1
ATOM 2463 C CA . LEU A 1 289 ? 44.100 8.856 -50.007 1.00 81.31 289 LEU A CA 1
ATOM 2464 C C . LEU A 1 289 ? 43.482 9.339 -48.689 1.00 81.31 289 LEU A C 1
ATOM 2466 O O . LEU A 1 289 ? 43.232 10.528 -48.522 1.00 81.31 289 LEU A O 1
ATOM 2470 N N . LYS A 1 290 ? 43.355 8.466 -47.685 1.00 77.69 290 LYS A N 1
ATOM 2471 C CA . LYS A 1 290 ? 42.885 8.861 -46.347 1.00 77.69 290 LYS A CA 1
ATOM 2472 C C . LYS A 1 290 ? 43.731 9.961 -45.712 1.00 77.69 290 LYS A C 1
ATOM 2474 O O . LYS A 1 290 ? 43.216 10.740 -44.923 1.00 77.69 290 LYS A O 1
ATOM 2479 N N . SER A 1 291 ? 45.034 10.007 -45.986 1.00 80.44 291 SER A N 1
ATOM 2480 C CA . SER A 1 291 ? 45.894 11.067 -45.461 1.00 80.44 291 SER A CA 1
ATOM 2481 C C . SER A 1 291 ? 45.715 12.391 -46.200 1.00 80.44 291 SER A C 1
ATOM 2483 O O . SER A 1 291 ? 45.825 13.430 -45.559 1.00 80.44 291 SER A O 1
ATOM 2485 N N . ARG A 1 292 ? 45.474 12.357 -47.516 1.00 77.12 292 ARG A N 1
ATOM 2486 C CA . ARG A 1 292 ? 45.307 13.549 -48.362 1.00 77.12 292 ARG A CA 1
ATOM 2487 C C . ARG A 1 292 ? 43.946 14.215 -48.173 1.00 77.12 292 ARG A C 1
ATOM 2489 O O . ARG A 1 292 ? 43.887 15.432 -48.118 1.00 77.12 292 ARG A O 1
ATOM 2496 N N . TYR A 1 293 ? 42.890 13.425 -47.988 1.00 71.12 293 TYR A N 1
ATOM 2497 C CA . TYR A 1 293 ? 41.503 13.909 -47.894 1.00 71.12 293 TYR A CA 1
ATOM 2498 C C . TYR A 1 293 ? 40.962 13.942 -46.455 1.00 71.12 293 TYR A C 1
ATOM 2500 O O . TYR A 1 293 ? 39.757 13.981 -46.223 1.00 71.12 293 TYR A O 1
ATOM 2508 N N . LYS A 1 294 ? 41.856 13.919 -45.458 1.00 63.81 294 LYS A N 1
ATOM 2509 C CA . LYS A 1 294 ? 41.513 13.932 -44.025 1.00 63.81 294 LYS A CA 1
ATOM 2510 C C . LYS A 1 294 ? 40.874 15.245 -43.556 1.00 63.81 294 LYS A C 1
ATOM 2512 O O . LYS A 1 294 ? 40.244 15.249 -42.503 1.00 63.81 294 LYS A O 1
ATOM 2517 N N . GLU A 1 295 ? 41.065 16.333 -44.302 1.00 51.50 295 GLU A N 1
ATOM 2518 C CA . GLU A 1 295 ? 40.606 17.682 -43.941 1.00 51.50 295 GLU A CA 1
ATOM 2519 C C . GLU A 1 295 ? 39.258 18.067 -44.585 1.00 51.50 295 GLU A C 1
ATOM 2521 O O . GLU A 1 295 ? 38.567 18.922 -44.038 1.00 51.50 295 GLU A O 1
ATOM 2526 N N . ASP A 1 296 ? 38.818 17.377 -45.647 1.00 50.69 296 ASP A N 1
ATOM 2527 C CA . ASP A 1 296 ? 37.652 17.784 -46.455 1.00 50.69 296 ASP A CA 1
ATOM 2528 C C . ASP A 1 296 ? 36.334 17.036 -46.152 1.00 50.69 296 ASP A C 1
ATOM 2530 O O . ASP A 1 296 ? 35.338 17.251 -46.828 1.00 50.69 296 ASP A O 1
ATOM 2534 N N . ASN A 1 297 ? 36.258 16.186 -45.118 1.00 50.66 297 ASN A N 1
ATOM 2535 C CA . ASN A 1 297 ? 35.087 15.319 -44.830 1.00 50.66 297 ASN A CA 1
ATOM 2536 C C . ASN A 1 297 ? 34.661 14.370 -45.985 1.00 50.66 297 ASN A C 1
ATOM 2538 O O . ASN A 1 297 ? 33.618 13.727 -45.885 1.00 50.66 297 ASN A O 1
ATOM 2542 N N . ASP A 1 298 ? 35.471 14.225 -47.036 1.00 48.62 298 ASP A N 1
ATOM 2543 C CA . ASP A 1 298 ? 35.115 13.555 -48.302 1.00 48.62 298 ASP A CA 1
ATOM 2544 C C . ASP A 1 298 ? 35.429 12.043 -48.364 1.00 48.62 298 ASP A C 1
ATOM 2546 O O . ASP A 1 298 ? 35.407 11.436 -49.441 1.00 48.62 298 ASP A O 1
ATOM 2550 N N . PHE A 1 299 ? 35.719 11.398 -47.228 1.00 51.22 299 PHE A N 1
ATOM 2551 C CA . PHE A 1 299 ? 36.025 9.960 -47.186 1.00 51.22 299 PHE A CA 1
ATOM 2552 C C . PHE A 1 299 ? 34.848 9.075 -46.783 1.00 51.22 299 PHE A C 1
ATOM 2554 O O . PHE A 1 299 ? 34.055 9.440 -45.893 1.00 51.22 299 PHE A O 1
#

Radius of gyration: 99.16 Å; chains: 1; bounding box: 173×78×266 Å

Organism: NCBI:txid1611254

pLDDT: mean 84.35, std 11.78, range [48.62, 97.06]

Secondary structure (DSSP, 8-state):
--TTTHHHHHHHHHHHHHHHHHHHHHHHHHHHHHHHHHHHHHHHHHHHHHHHHHHHHHHHHHHHHHHHHHHHHHHHHHHHHHHHHHHHHHHHHHHHHHHHHHHHHHHHHHHHHHHHHHHHHHHHHHHHHHHHHHHHHHHHHHHHHHHHHHHHHHHHHHHHHHHHHHHHHHHHHHHHHHHHHHHHHHHHHHHHHHHHHHHHTTT-S---GGGHHHHHHHHHHHHHHHHHHHHHH--THHHHHHHHHHHHHHHHHHHHHHHHH-TT-HHHHHHHHHHHHHHHHHSPPHHHHHHHSSSSS--